Protein AF-A0A542YQC5-F1 (afdb_monomer)

Nearest PDB structures (foldseek):
  3a58-assembly3_E  TM=2.160E-01  e=6.850E-02  Saccharomyces cerevisiae
  3a58-assembly2_C  TM=2.228E-01  e=1.166E-01  Saccharomyces cerevisiae
  5m4y-assembly3_F  TM=2.214E-01  e=1.477E-01  Saccharomyces cerevisiae S288C
  5lg4-assembly1_C  TM=2.235E-01  e=3.585E-01  Saccharomyces cerevisiae S288C

Secondary structure (DSSP, 8-state):
--HHHHHHHHHHHHHHHHHHHHT-TTS--SPPPEEEEEETTEEEEEEE-SSHHHHHHTHHHHHHHS--SEEEEEEEEEEPPB---SSS--B--EEEEEEEEEETT--EEEEEEEEEE-TTSPEEE---EEE--S--HHHHHHHHHHHSPPPPGGG-B-TTT--SSS---BPPHHHHHHHHHHHHHHHHHHHHGGGT-EEEEE-SSHHHHHHHHHTT--GGGEEPPPP-

Sequence (228 aa):
MNVAQTLSLVVPAVQDFKRRSMTRSDGEQTLFPTLVALRDDRVLCVVTAPRPAITLSCAPTVAVGLAPQSLVFAAQVNLPAQEATEDHEGQQAGSGLAYTTMSRDRQAAMAVQRYAPGPDGELLFGRPAKAEPQDRSVMDALAGAMSHQPLDPATVVDKQASGAKGDKVYLPAERGRHVLDSSTATALLGKVKGVAGSVLFLAGSPAHATNLLGHGMPQELLLGHGAD

pLDDT: mean 88.19, std 11.2, range [29.77, 98.06]

Mean predicted aligned error: 6.33 Å

Structure (mmCIF, N/CA/C/O backbone):
data_AF-A0A542YQC5-F1
#
_entry.id   AF-A0A542YQC5-F1
#
loop_
_atom_site.group_PDB
_atom_site.id
_atom_site.type_symbol
_atom_site.label_atom_id
_atom_site.label_alt_id
_atom_site.label_comp_id
_atom_site.label_asym_id
_atom_site.label_entity_id
_atom_site.label_seq_id
_atom_site.pdbx_PDB_ins_code
_atom_site.Cartn_x
_atom_site.Cartn_y
_atom_site.Cartn_z
_atom_site.occupancy
_atom_site.B_iso_or_equiv
_atom_site.auth_seq_id
_atom_site.auth_comp_id
_atom_site.auth_asym_id
_atom_site.auth_atom_id
_atom_site.pdbx_PDB_model_num
ATOM 1 N N . MET A 1 1 ? 2.639 -15.986 0.575 1.00 76.88 1 MET A N 1
ATOM 2 C CA . MET A 1 1 ? 2.688 -15.294 1.882 1.00 76.88 1 MET A CA 1
ATOM 3 C C . MET A 1 1 ? 1.357 -15.470 2.598 1.00 76.88 1 MET A C 1
ATOM 5 O O . MET A 1 1 ? 0.323 -15.234 1.984 1.00 76.88 1 MET A O 1
ATOM 9 N N . ASN A 1 2 ? 1.364 -15.920 3.855 1.00 84.88 2 ASN A N 1
ATOM 10 C CA . ASN A 1 2 ? 0.131 -16.109 4.627 1.00 84.88 2 ASN A CA 1
ATOM 11 C C . ASN A 1 2 ? -0.319 -14.805 5.328 1.00 84.88 2 ASN A C 1
ATOM 13 O O . ASN A 1 2 ? 0.400 -13.802 5.354 1.00 84.88 2 ASN A O 1
ATOM 17 N N . VAL A 1 3 ? -1.526 -14.810 5.899 1.00 84.81 3 VAL A N 1
ATOM 18 C CA . VAL A 1 3 ? -2.122 -13.628 6.551 1.00 84.81 3 VAL A CA 1
ATOM 19 C C . VAL A 1 3 ? -1.321 -13.179 7.776 1.00 84.81 3 VAL A C 1
ATOM 21 O O . VAL A 1 3 ? -1.123 -11.984 7.964 1.00 84.81 3 VAL A O 1
ATOM 24 N N . ALA A 1 4 ? -0.820 -14.110 8.590 1.00 86.88 4 ALA A N 1
ATOM 25 C CA . ALA A 1 4 ? -0.052 -13.771 9.789 1.00 86.88 4 ALA A CA 1
ATOM 26 C C . ALA A 1 4 ? 1.266 -13.056 9.440 1.00 86.88 4 ALA A C 1
ATOM 28 O O . ALA A 1 4 ? 1.573 -12.026 10.032 1.00 86.88 4 ALA A O 1
ATOM 29 N N . GLN A 1 5 ? 1.984 -13.547 8.425 1.00 89.38 5 GLN A N 1
ATOM 30 C CA . GLN A 1 5 ? 3.192 -12.920 7.872 1.00 89.38 5 GLN A CA 1
ATOM 31 C C . GLN A 1 5 ? 2.892 -11.538 7.278 1.00 89.38 5 GLN A C 1
ATOM 33 O O . GLN A 1 5 ? 3.614 -10.572 7.507 1.00 89.38 5 GLN A O 1
ATOM 38 N N . THR A 1 6 ? 1.780 -11.428 6.546 1.00 91.62 6 THR A N 1
ATOM 39 C CA . THR A 1 6 ? 1.305 -10.154 5.990 1.00 91.62 6 THR A CA 1
ATOM 40 C C . THR A 1 6 ? 1.095 -9.123 7.103 1.00 91.62 6 THR A C 1
ATOM 42 O O . THR A 1 6 ? 1.583 -7.998 7.022 1.00 91.62 6 THR A O 1
ATOM 45 N N . LEU A 1 7 ? 0.392 -9.510 8.171 1.00 92.31 7 LEU A N 1
ATOM 46 C CA . LEU A 1 7 ? 0.106 -8.621 9.293 1.00 92.31 7 LEU A CA 1
ATOM 47 C C . LEU A 1 7 ? 1.363 -8.288 10.104 1.00 92.31 7 LEU A C 1
ATOM 49 O O . LEU A 1 7 ? 1.505 -7.137 10.507 1.00 92.31 7 LEU A O 1
ATOM 53 N N . SER A 1 8 ? 2.300 -9.222 10.299 1.00 93.25 8 SER A N 1
ATOM 54 C CA . SER A 1 8 ? 3.541 -8.933 11.035 1.00 93.25 8 SER A CA 1
ATOM 55 C C . SER A 1 8 ? 4.402 -7.866 10.358 1.00 93.25 8 SER A C 1
ATOM 57 O O . SER A 1 8 ? 5.074 -7.108 11.050 1.00 93.25 8 SER A O 1
ATOM 59 N N . LEU A 1 9 ? 4.356 -7.771 9.025 1.00 93.19 9 LEU A N 1
ATOM 60 C CA . LEU A 1 9 ? 5.065 -6.736 8.265 1.00 93.19 9 LEU A CA 1
ATOM 61 C C . LEU A 1 9 ? 4.359 -5.374 8.317 1.00 93.19 9 LEU A C 1
ATOM 63 O O . LEU A 1 9 ? 5.012 -4.334 8.318 1.00 93.19 9 LEU A O 1
ATOM 67 N N . VAL A 1 10 ? 3.023 -5.366 8.333 1.00 93.88 10 VAL A N 1
ATOM 68 C CA . VAL A 1 10 ? 2.229 -4.138 8.159 1.00 93.88 10 VAL A CA 1
ATOM 69 C C . VAL A 1 10 ? 1.861 -3.476 9.484 1.00 93.88 10 VAL A C 1
ATOM 71 O O . VAL A 1 10 ? 1.873 -2.248 9.579 1.00 93.88 10 VAL A O 1
ATOM 74 N N . VAL A 1 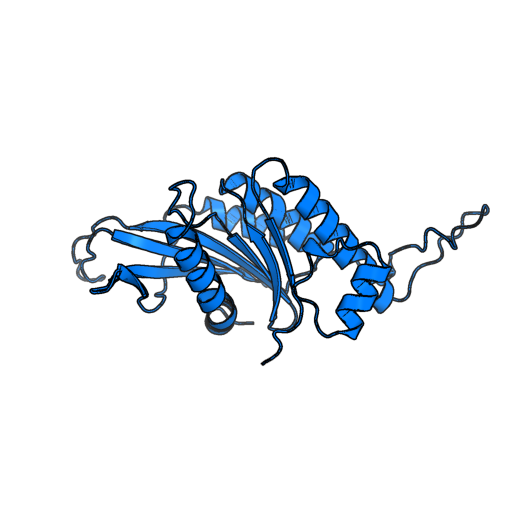11 ? 1.535 -4.261 10.513 1.00 94.19 11 VAL A N 1
ATOM 75 C CA . VAL A 1 11 ? 1.008 -3.747 11.787 1.00 94.19 11 VAL A CA 1
ATOM 76 C C . VAL A 1 11 ? 1.935 -2.706 12.429 1.00 94.19 11 VAL A C 1
ATOM 78 O O . VAL A 1 11 ? 1.423 -1.630 12.741 1.00 94.19 11 VAL A O 1
ATOM 81 N N . PRO A 1 12 ? 3.260 -2.926 12.569 1.00 91.94 12 PRO A N 1
ATOM 82 C CA . PRO A 1 12 ? 4.141 -1.936 13.195 1.00 91.94 12 PRO A CA 1
ATOM 83 C C . PRO A 1 12 ? 4.136 -0.577 12.479 1.00 91.94 12 PRO A C 1
ATOM 85 O O . PRO A 1 12 ? 4.030 0.464 13.123 1.00 91.94 12 PRO A O 1
ATOM 88 N N . ALA A 1 13 ? 4.170 -0.576 11.143 1.00 89.50 13 ALA A N 1
ATOM 89 C CA . ALA A 1 13 ? 4.157 0.656 10.354 1.00 89.50 13 ALA A CA 1
ATOM 90 C C . ALA A 1 13 ? 2.824 1.411 10.484 1.00 89.50 13 ALA A C 1
ATOM 92 O O . ALA A 1 13 ? 2.803 2.631 10.629 1.00 89.50 13 ALA A O 1
ATOM 93 N N . VAL A 1 14 ? 1.695 0.695 10.482 1.00 93.06 14 VAL A N 1
ATOM 94 C CA . VAL A 1 14 ? 0.372 1.318 10.647 1.00 93.06 14 VAL A CA 1
ATOM 95 C C . VAL A 1 14 ? 0.187 1.871 12.064 1.00 93.06 14 VAL A C 1
ATOM 97 O O . VAL A 1 14 ? -0.415 2.932 12.229 1.00 93.06 14 VAL A O 1
ATOM 100 N N . GLN A 1 15 ? 0.728 1.200 13.085 1.00 93.19 15 GLN A N 1
ATOM 101 C CA . GLN A 1 15 ? 0.755 1.728 14.451 1.00 93.19 15 GLN A CA 1
ATOM 102 C C . GLN A 1 15 ? 1.555 3.026 14.535 1.00 93.19 15 GLN A C 1
ATOM 104 O O . GLN A 1 15 ? 1.078 3.988 15.137 1.00 93.19 15 GLN A O 1
ATOM 109 N N . ASP A 1 16 ? 2.729 3.082 13.901 1.00 90.62 16 ASP A N 1
ATOM 110 C CA . ASP A 1 16 ? 3.534 4.303 13.836 1.00 90.62 16 ASP A CA 1
ATOM 111 C C . ASP A 1 16 ? 2.776 5.437 13.128 1.00 90.62 16 ASP A C 1
ATOM 113 O O . ASP A 1 16 ? 2.670 6.540 13.664 1.00 90.62 16 ASP A O 1
ATOM 117 N N . PHE A 1 17 ? 2.126 5.163 11.990 1.00 89.94 17 PHE A N 1
ATOM 118 C CA . PHE A 1 17 ? 1.272 6.158 11.330 1.00 89.94 17 PHE A CA 1
ATOM 119 C C . PHE A 1 17 ? 0.137 6.649 12.227 1.00 89.94 17 PHE A C 1
ATOM 121 O O . PHE A 1 17 ? -0.144 7.849 12.255 1.00 89.94 17 PHE A O 1
ATOM 128 N N . LYS A 1 18 ? -0.495 5.753 12.992 1.00 92.81 18 LYS A N 1
ATOM 129 C CA . LYS A 1 18 ? -1.550 6.134 13.932 1.00 92.81 18 LYS A CA 1
ATOM 130 C C . LYS A 1 18 ? -1.002 6.960 15.098 1.00 92.81 18 LYS A C 1
ATOM 132 O O . LYS A 1 18 ? -1.661 7.898 15.527 1.00 92.81 18 LYS A O 1
ATOM 137 N N . ARG A 1 19 ? 0.195 6.663 15.610 1.00 90.94 19 ARG A N 1
ATOM 138 C CA . ARG A 1 19 ? 0.843 7.492 16.641 1.00 90.94 19 ARG A CA 1
ATOM 139 C C . ARG A 1 19 ? 1.151 8.888 16.107 1.00 90.94 19 ARG A C 1
ATOM 141 O O . ARG A 1 19 ? 0.780 9.870 16.738 1.00 90.94 19 ARG A O 1
ATOM 148 N N . ARG A 1 20 ? 1.733 8.983 14.910 1.00 87.38 20 ARG A N 1
ATOM 149 C C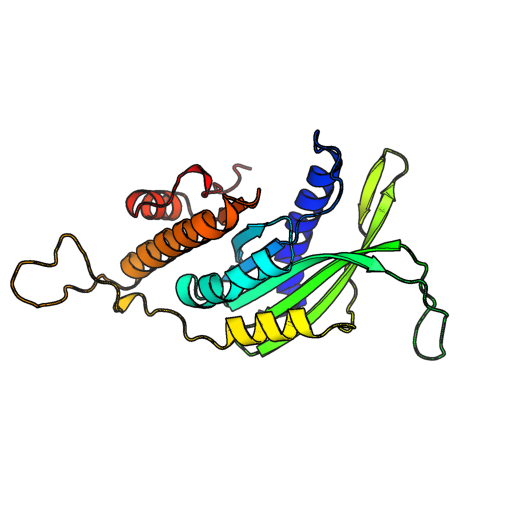A . ARG A 1 20 ? 2.027 10.268 14.254 1.00 87.38 20 ARG A CA 1
ATOM 150 C C . ARG A 1 20 ? 0.772 11.073 13.940 1.00 87.38 20 ARG A C 1
ATOM 152 O O . ARG A 1 20 ? 0.825 12.298 13.972 1.00 87.38 20 ARG A O 1
ATOM 159 N N . SER A 1 21 ? -0.359 10.420 13.657 1.00 86.44 21 SER A N 1
ATOM 160 C CA . SER A 1 21 ? -1.619 11.143 13.458 1.00 86.44 21 SER A CA 1
ATOM 161 C C . SER A 1 21 ? -2.076 11.853 14.735 1.00 86.44 21 SER A C 1
ATOM 163 O O . SER A 1 21 ? -2.652 12.928 14.646 1.00 86.44 21 SER A O 1
ATOM 165 N N . MET A 1 22 ? -1.763 11.322 15.923 1.00 85.19 22 MET A N 1
ATOM 166 C CA . MET A 1 22 ? -2.104 11.972 17.198 1.00 85.19 22 MET A CA 1
ATOM 167 C C . MET A 1 22 ? -1.329 13.270 17.442 1.00 85.19 22 MET A C 1
ATOM 169 O O . MET A 1 22 ? -1.794 14.122 18.191 1.00 85.19 22 MET A O 1
ATOM 173 N N . THR A 1 23 ? -0.159 13.428 16.820 1.00 83.31 23 THR A N 1
ATOM 174 C CA . THR A 1 23 ? 0.722 14.590 17.002 1.00 83.31 23 THR A CA 1
ATOM 175 C C . THR A 1 23 ? 0.581 15.627 15.887 1.00 83.31 23 THR A C 1
ATOM 177 O O . THR A 1 23 ? 1.399 16.543 15.797 1.00 83.31 23 THR A O 1
ATOM 180 N N . ARG A 1 24 ? -0.404 15.483 14.990 1.00 78.44 24 ARG A N 1
ATOM 181 C CA . ARG A 1 24 ? -0.598 16.435 13.891 1.00 78.44 24 ARG A CA 1
ATOM 182 C C . ARG A 1 24 ? -1.099 17.777 14.419 1.00 78.44 24 ARG A C 1
ATOM 184 O O . ARG A 1 24 ? -2.030 17.849 15.216 1.00 78.44 24 ARG A O 1
ATOM 191 N N . SER A 1 25 ? -0.486 18.851 13.929 1.00 71.75 25 SER A N 1
ATOM 192 C CA . SER A 1 25 ? -0.806 20.231 14.310 1.00 71.75 25 SER A CA 1
ATOM 193 C C . SER A 1 25 ? -2.118 20.749 13.717 1.00 71.75 25 SER A C 1
ATOM 195 O O . SER A 1 25 ? -2.630 21.764 14.178 1.00 71.75 25 SER A O 1
ATOM 197 N N . ASP A 1 26 ? -2.674 20.058 12.720 1.00 71.31 26 ASP A N 1
ATOM 198 C CA . ASP A 1 26 ? -3.979 20.363 12.121 1.00 71.31 26 ASP A CA 1
ATOM 199 C C . ASP A 1 26 ? -5.168 19.871 12.968 1.00 71.31 26 ASP A C 1
ATOM 201 O O . ASP A 1 26 ? -6.319 20.132 12.621 1.00 71.31 26 ASP A O 1
ATOM 205 N N . GLY A 1 27 ? -4.901 19.179 14.082 1.00 65.25 27 GLY A N 1
ATOM 206 C CA . GLY A 1 27 ? -5.915 18.623 14.976 1.00 65.25 27 GLY A CA 1
ATOM 207 C C . GLY A 1 27 ? -6.570 17.336 14.465 1.00 65.25 27 GLY A C 1
ATOM 208 O O . GLY A 1 27 ? -7.393 16.758 15.178 1.00 65.25 27 GLY A O 1
ATOM 209 N N . GLU A 1 28 ? -6.214 16.844 13.272 1.00 64.75 28 GLU A N 1
ATOM 210 C CA . GLU A 1 28 ? -6.775 15.612 12.725 1.00 64.75 28 GLU A CA 1
ATOM 211 C C . GLU A 1 28 ? -6.057 14.385 13.294 1.00 64.75 28 GLU A C 1
ATOM 213 O O . GLU A 1 28 ? -4.984 13.981 12.853 1.00 64.75 28 GLU A O 1
ATOM 218 N N . GLN A 1 29 ? -6.692 13.747 14.274 1.00 80.62 29 GLN A N 1
ATOM 219 C CA . GLN A 1 29 ? -6.131 12.582 14.966 1.00 80.62 29 GLN A CA 1
ATOM 220 C C . GLN A 1 29 ? -6.437 11.250 14.272 1.00 80.62 29 GLN A C 1
ATOM 222 O O . GLN A 1 29 ? -6.005 10.187 14.734 1.00 80.62 29 GLN A O 1
ATOM 227 N N . THR A 1 30 ? -7.186 11.276 13.171 1.00 85.50 30 THR A N 1
ATOM 228 C CA . THR A 1 30 ? -7.610 10.078 12.445 1.00 85.50 30 THR A CA 1
ATOM 229 C C . THR A 1 30 ? -6.471 9.532 11.593 1.00 85.50 30 THR A C 1
ATOM 231 O O . THR A 1 30 ? -5.788 10.273 10.886 1.00 85.50 30 THR A O 1
ATOM 234 N N . LEU A 1 31 ? -6.275 8.213 11.625 1.00 90.19 31 LEU A N 1
ATOM 235 C CA . LEU A 1 31 ? -5.373 7.572 10.674 1.00 90.19 31 LEU A CA 1
ATOM 236 C C . LEU A 1 31 ? -5.956 7.710 9.262 1.00 90.19 31 LEU A C 1
ATOM 238 O O . LEU A 1 31 ? -7.048 7.208 8.988 1.00 90.19 31 LEU A O 1
ATOM 242 N N . PHE A 1 32 ? -5.193 8.311 8.352 1.00 93.12 32 PHE A N 1
ATOM 243 C CA . PHE A 1 32 ? -5.532 8.289 6.934 1.00 93.12 32 PHE A CA 1
ATOM 244 C C . PHE A 1 32 ? -5.543 6.849 6.402 1.00 93.12 32 PHE A C 1
ATOM 246 O O . PHE A 1 32 ? -4.575 6.111 6.614 1.00 93.12 32 PHE A O 1
ATOM 253 N N . PRO A 1 33 ? -6.606 6.438 5.686 1.00 95.62 33 PRO A N 1
ATOM 254 C CA . PRO A 1 33 ? -6.648 5.159 4.998 1.00 95.62 33 PRO A CA 1
ATOM 255 C C . PRO A 1 33 ? -5.377 4.898 4.194 1.00 95.62 33 PRO A C 1
ATOM 257 O O . PRO A 1 33 ? -4.958 5.715 3.369 1.00 95.62 33 PRO A O 1
ATOM 260 N N . THR A 1 34 ? -4.781 3.741 4.445 1.00 97.00 34 THR A N 1
ATOM 261 C CA . THR A 1 34 ? -3.444 3.374 3.996 1.00 97.00 34 THR A CA 1
ATOM 262 C C . THR A 1 34 ? -3.511 2.087 3.184 1.00 97.00 34 THR A C 1
ATOM 264 O O . THR A 1 34 ? -3.954 1.058 3.681 1.00 97.00 34 THR A O 1
ATOM 267 N N . LEU A 1 35 ? -3.056 2.123 1.936 1.00 98.06 35 LEU A N 1
ATOM 268 C CA . LEU A 1 35 ? -2.841 0.948 1.102 1.00 98.06 35 LEU A CA 1
ATOM 269 C C . LEU A 1 35 ? -1.360 0.570 1.154 1.00 98.06 35 LEU A C 1
ATOM 271 O O . LEU A 1 35 ? -0.501 1.399 0.872 1.00 98.06 35 LEU A O 1
ATOM 275 N N . VAL A 1 36 ? -1.064 -0.683 1.468 1.00 97.81 36 VAL A N 1
ATOM 276 C CA . VAL A 1 36 ? 0.291 -1.230 1.530 1.00 97.81 36 VAL A CA 1
ATOM 277 C C . VAL A 1 36 ? 0.433 -2.332 0.492 1.00 97.81 36 VAL A C 1
ATOM 279 O O . VAL A 1 36 ? -0.370 -3.262 0.440 1.00 97.81 36 VAL A O 1
ATOM 282 N N . ALA A 1 37 ? 1.468 -2.223 -0.330 1.00 97.31 37 ALA A N 1
ATOM 283 C CA . ALA A 1 37 ? 1.850 -3.212 -1.320 1.00 97.31 37 ALA A CA 1
ATOM 284 C C . ALA A 1 37 ? 3.018 -4.043 -0.796 1.00 97.31 37 ALA A C 1
ATOM 286 O O . ALA A 1 37 ? 4.043 -3.491 -0.385 1.00 97.31 37 ALA A O 1
ATOM 287 N N . LEU A 1 38 ? 2.870 -5.364 -0.855 1.00 96.12 38 LEU A N 1
ATOM 288 C CA . LEU A 1 38 ? 3.887 -6.316 -0.431 1.00 96.12 38 LEU A CA 1
ATOM 289 C C . LEU A 1 38 ? 4.358 -7.147 -1.624 1.00 96.12 38 LEU A C 1
ATOM 291 O O . LEU A 1 38 ? 3.540 -7.642 -2.403 1.00 96.12 38 LEU A O 1
ATOM 295 N N . ARG A 1 39 ? 5.669 -7.320 -1.762 1.00 94.12 39 ARG A N 1
ATOM 296 C CA . ARG A 1 39 ? 6.318 -8.163 -2.779 1.00 94.12 39 ARG A CA 1
ATOM 297 C C . ARG A 1 39 ? 7.589 -8.717 -2.153 1.00 94.12 39 ARG A C 1
ATOM 299 O O . ARG A 1 39 ? 8.235 -7.963 -1.447 1.00 94.12 39 ARG A O 1
ATOM 306 N N . ASP A 1 40 ? 7.925 -9.982 -2.380 1.00 90.88 40 ASP A N 1
ATOM 307 C CA . ASP A 1 40 ? 9.141 -10.617 -1.841 1.00 90.88 40 ASP A CA 1
ATOM 308 C C . ASP A 1 40 ? 9.251 -10.524 -0.304 1.00 90.88 40 ASP A C 1
ATOM 310 O O . ASP A 1 40 ? 10.295 -10.167 0.236 1.00 90.88 40 ASP A O 1
ATOM 314 N N . ASP A 1 41 ? 8.136 -10.779 0.394 1.00 89.56 41 ASP A N 1
ATOM 315 C CA . ASP A 1 41 ? 8.030 -10.755 1.866 1.00 89.56 41 ASP A CA 1
ATOM 316 C C . ASP A 1 41 ? 8.454 -9.426 2.530 1.00 89.56 41 ASP A C 1
ATOM 318 O O . ASP A 1 41 ? 8.857 -9.379 3.692 1.00 89.56 41 ASP A O 1
ATOM 322 N N . ARG A 1 42 ? 8.325 -8.310 1.805 1.00 91.44 42 ARG A N 1
ATOM 323 C CA . ARG A 1 42 ? 8.646 -6.958 2.289 1.00 91.44 42 ARG A CA 1
ATOM 324 C C . ARG A 1 42 ? 7.592 -5.938 1.885 1.00 91.44 42 ARG A C 1
ATOM 326 O O . ARG A 1 42 ? 6.881 -6.099 0.890 1.00 91.44 42 ARG A O 1
ATOM 333 N N . VAL A 1 43 ? 7.555 -4.835 2.629 1.00 93.44 43 VAL A N 1
ATOM 334 C CA . VAL A 1 43 ? 6.845 -3.622 2.215 1.00 93.44 43 VAL A CA 1
ATOM 335 C C . VAL A 1 43 ? 7.570 -2.999 1.027 1.00 93.44 43 VAL A C 1
ATOM 337 O O . VAL A 1 43 ? 8.769 -2.727 1.082 1.00 93.44 43 VAL A O 1
ATOM 340 N N . LEU A 1 44 ? 6.831 -2.802 -0.062 1.00 94.06 44 LEU A N 1
ATOM 341 C CA . LEU A 1 44 ? 7.326 -2.188 -1.289 1.00 94.06 44 LEU A CA 1
ATOM 342 C C . LEU A 1 44 ? 6.858 -0.739 -1.404 1.00 94.06 44 LEU A C 1
ATOM 344 O O . LEU A 1 44 ? 7.656 0.156 -1.661 1.00 94.06 44 LEU A O 1
ATOM 348 N N . CYS A 1 45 ? 5.561 -0.510 -1.219 1.00 95.69 45 CYS A N 1
ATOM 349 C CA . CYS A 1 45 ? 4.954 0.801 -1.392 1.00 95.69 45 CYS A CA 1
ATOM 350 C C . CYS A 1 45 ? 3.818 1.002 -0.393 1.00 95.69 45 CYS A C 1
ATOM 352 O O . CYS A 1 45 ? 3.074 0.070 -0.089 1.00 95.69 45 CYS A O 1
ATOM 354 N N . VAL A 1 46 ? 3.688 2.228 0.098 1.00 96.81 46 VAL A N 1
ATOM 355 C CA . VAL A 1 46 ? 2.611 2.678 0.971 1.00 96.81 46 VAL A CA 1
ATOM 356 C C . VAL A 1 46 ? 1.959 3.891 0.321 1.00 96.81 46 VAL A C 1
ATOM 358 O O . VAL A 1 46 ? 2.646 4.837 -0.055 1.00 96.81 46 VAL A O 1
ATOM 361 N N . VAL A 1 47 ? 0.637 3.875 0.199 1.00 96.81 47 VAL A N 1
ATOM 362 C CA . VAL A 1 47 ? -0.163 4.997 -0.297 1.00 96.81 47 VAL A CA 1
ATOM 363 C C . VAL A 1 47 ? -1.148 5.393 0.790 1.00 96.81 47 VAL A C 1
ATOM 365 O O . VAL A 1 47 ? -1.960 4.572 1.209 1.00 96.81 47 VAL A O 1
ATOM 368 N N . THR A 1 48 ? -1.103 6.642 1.237 1.00 95.06 48 THR A N 1
ATOM 369 C CA . THR A 1 48 ? -2.043 7.189 2.221 1.00 95.06 48 THR A CA 1
ATOM 370 C C . THR A 1 48 ? -2.834 8.329 1.597 1.00 95.06 48 THR A C 1
ATOM 372 O O . THR A 1 48 ? -2.300 9.117 0.818 1.00 95.06 48 THR A O 1
ATOM 375 N N . ALA A 1 49 ? -4.121 8.430 1.914 1.00 94.12 49 ALA A N 1
ATOM 376 C CA . ALA A 1 49 ? -4.938 9.579 1.531 1.00 94.12 49 ALA A CA 1
ATOM 377 C C . ALA A 1 49 ? -6.078 9.782 2.541 1.00 94.12 49 ALA A C 1
ATOM 379 O O . ALA A 1 49 ? -6.497 8.809 3.166 1.00 94.12 49 ALA A O 1
ATOM 380 N N . PRO A 1 50 ? -6.637 11.000 2.678 1.00 90.81 50 PRO A N 1
ATOM 381 C CA . PRO A 1 50 ? -7.666 11.283 3.685 1.00 90.81 50 PRO A CA 1
ATOM 382 C C . PRO A 1 50 ? -8.979 10.514 3.494 1.00 90.81 50 PRO A C 1
ATOM 384 O O . PRO A 1 50 ? -9.778 10.405 4.419 1.00 90.81 50 PRO A O 1
ATOM 387 N N . ARG A 1 51 ? -9.245 9.997 2.286 1.00 92.00 51 ARG A N 1
ATOM 388 C CA . ARG A 1 51 ? -10.513 9.335 1.944 1.00 92.00 51 ARG A CA 1
ATOM 389 C C . ARG A 1 51 ? -10.283 7.893 1.482 1.00 92.00 51 ARG A C 1
ATOM 391 O O . ARG A 1 51 ? -9.515 7.703 0.536 1.00 92.00 51 ARG A O 1
ATOM 398 N N . PRO A 1 52 ? -11.026 6.901 2.022 1.00 93.62 52 PRO A N 1
ATOM 399 C CA . PRO A 1 52 ? -10.910 5.496 1.622 1.00 93.62 52 PRO A CA 1
ATOM 400 C C . PRO A 1 52 ? -11.020 5.279 0.112 1.00 93.62 52 PRO A C 1
ATOM 402 O O . PRO A 1 52 ? -10.211 4.562 -0.466 1.00 93.62 52 PRO A O 1
ATOM 405 N N . ALA A 1 53 ? -11.972 5.954 -0.539 1.00 94.62 53 ALA A N 1
ATOM 406 C CA . ALA A 1 53 ? -12.204 5.832 -1.977 1.00 94.62 53 ALA A CA 1
ATOM 407 C C . ALA A 1 53 ? -10.985 6.251 -2.818 1.00 94.62 53 ALA A C 1
ATOM 409 O O . ALA A 1 53 ? -10.678 5.613 -3.822 1.00 94.62 53 ALA A O 1
ATOM 410 N N . ILE A 1 54 ? -10.255 7.288 -2.393 1.00 95.19 54 ILE A N 1
ATOM 411 C CA . ILE A 1 54 ? -9.052 7.753 -3.093 1.00 95.19 54 ILE A CA 1
ATOM 412 C C . ILE A 1 54 ? -7.935 6.723 -2.926 1.00 95.19 54 ILE A C 1
ATOM 414 O O . ILE A 1 54 ? -7.339 6.298 -3.918 1.00 95.19 54 ILE A O 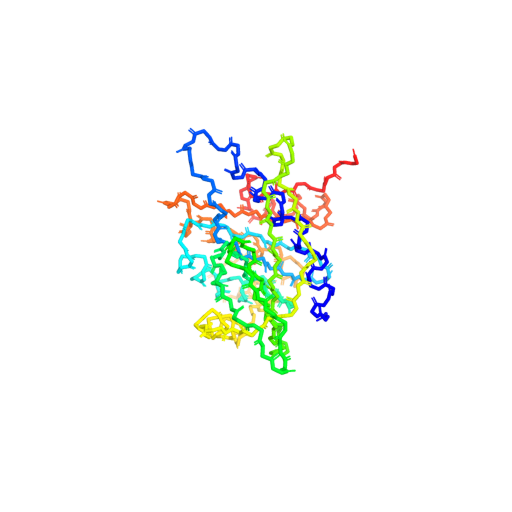1
ATOM 418 N N . THR A 1 55 ? -7.701 6.263 -1.696 1.00 96.50 55 THR A N 1
ATOM 419 C CA . THR A 1 55 ? -6.706 5.224 -1.403 1.00 96.50 55 THR A CA 1
ATOM 420 C C . THR A 1 55 ? -7.000 3.931 -2.176 1.00 96.50 55 THR A C 1
ATOM 422 O O . THR A 1 55 ? -6.110 3.375 -2.815 1.00 96.50 55 THR A O 1
ATOM 425 N N . LEU A 1 56 ? -8.258 3.481 -2.214 1.00 96.81 56 LEU A N 1
ATOM 426 C CA . LEU A 1 56 ? -8.677 2.296 -2.971 1.00 96.81 56 LEU A CA 1
ATOM 427 C C . LEU A 1 56 ? -8.553 2.478 -4.489 1.00 96.81 56 LEU A C 1
ATOM 429 O O . LEU A 1 56 ? -8.158 1.542 -5.180 1.00 96.81 56 LEU A O 1
ATOM 433 N N . SER A 1 57 ? -8.784 3.683 -5.023 1.00 96.62 57 SER A N 1
ATOM 434 C CA . SER A 1 57 ? -8.582 3.976 -6.455 1.00 96.62 57 SER A CA 1
ATOM 435 C C . SER A 1 57 ? -7.119 3.845 -6.917 1.00 96.62 57 SER A C 1
ATOM 437 O O . SER A 1 57 ? -6.826 3.791 -8.119 1.00 96.62 57 SER A O 1
ATOM 439 N N . CYS A 1 58 ? -6.177 3.787 -5.970 1.00 97.56 58 CYS A N 1
ATOM 440 C CA . CYS A 1 58 ? -4.768 3.527 -6.237 1.00 97.56 58 CYS A CA 1
ATOM 441 C C . CYS A 1 58 ? -4.462 2.028 -6.380 1.00 97.56 58 CYS A C 1
ATOM 443 O O . CYS A 1 58 ? -3.485 1.680 -7.042 1.00 97.56 58 CYS A O 1
ATOM 445 N N . ALA A 1 59 ? -5.300 1.140 -5.832 1.00 97.56 59 ALA A N 1
ATOM 446 C CA . ALA A 1 59 ? -5.047 -0.300 -5.800 1.00 97.56 59 ALA A CA 1
ATOM 447 C C . ALA A 1 59 ? -4.845 -0.932 -7.189 1.00 97.56 59 ALA A C 1
ATOM 449 O O . ALA A 1 59 ? -3.873 -1.672 -7.338 1.00 97.56 59 ALA A O 1
ATOM 450 N N . PRO A 1 60 ? -5.634 -0.612 -8.237 1.00 97.50 60 PRO A N 1
ATOM 451 C CA . PRO A 1 60 ? -5.382 -1.153 -9.575 1.00 97.50 60 PRO A CA 1
ATOM 452 C C . PRO A 1 60 ? -4.029 -0.712 -10.150 1.00 97.50 60 PRO A C 1
ATOM 454 O O . PRO A 1 60 ? -3.303 -1.517 -10.726 1.00 97.50 60 PRO A O 1
ATOM 457 N N . THR A 1 61 ? -3.647 0.555 -9.947 1.00 97.62 61 THR A N 1
ATOM 458 C CA . THR A 1 61 ? -2.348 1.084 -10.400 1.00 97.62 61 THR A CA 1
ATOM 459 C C . THR A 1 61 ? -1.192 0.372 -9.704 1.00 97.62 61 THR A C 1
ATOM 461 O O . THR A 1 61 ? -0.234 -0.024 -10.364 1.00 97.62 61 THR A O 1
ATOM 464 N N . VAL A 1 62 ? -1.312 0.145 -8.394 1.00 97.31 62 VAL A N 1
ATOM 465 C CA . VAL A 1 62 ? -0.346 -0.645 -7.624 1.00 97.31 62 VAL A CA 1
ATOM 466 C C . VAL A 1 62 ? -0.285 -2.087 -8.140 1.00 97.31 62 VAL A C 1
ATOM 468 O O . VAL A 1 62 ? 0.801 -2.594 -8.405 1.00 97.31 62 VAL A O 1
ATOM 471 N N . ALA A 1 63 ? -1.432 -2.748 -8.311 1.00 97.25 63 ALA A N 1
ATOM 472 C CA . ALA A 1 63 ? -1.508 -4.155 -8.698 1.00 97.25 63 ALA A CA 1
ATOM 473 C C . ALA A 1 63 ? -0.894 -4.434 -10.081 1.00 97.25 63 ALA A C 1
ATOM 475 O O . ALA A 1 63 ? -0.199 -5.440 -10.259 1.00 97.25 63 ALA A O 1
ATOM 476 N N . VAL A 1 64 ? -1.135 -3.528 -11.032 1.00 96.88 64 VAL A N 1
ATOM 477 C CA . VAL A 1 64 ? -0.645 -3.606 -12.414 1.00 96.88 64 VAL A CA 1
ATOM 478 C C . VAL A 1 64 ? 0.836 -3.240 -12.504 1.00 96.88 64 VAL A C 1
ATOM 480 O O . VAL A 1 64 ? 1.613 -3.964 -13.124 1.00 96.88 64 VAL A O 1
ATOM 483 N N . GLY A 1 65 ? 1.237 -2.125 -11.892 1.00 95.94 65 GLY A N 1
ATOM 484 C CA . GLY A 1 65 ? 2.583 -1.579 -12.051 1.00 95.94 65 GLY A CA 1
ATOM 485 C C . GLY A 1 65 ? 3.626 -2.239 -11.153 1.00 95.94 65 GLY A C 1
ATOM 486 O O . GLY A 1 65 ? 4.695 -2.629 -11.619 1.00 95.94 65 GLY A O 1
ATOM 487 N N . LEU A 1 66 ? 3.293 -2.431 -9.873 1.00 96.12 66 LEU A N 1
ATOM 488 C CA . LEU A 1 66 ? 4.228 -2.952 -8.872 1.00 96.12 66 LEU A CA 1
ATOM 489 C C . LEU A 1 66 ? 4.173 -4.472 -8.719 1.00 96.12 66 LEU A C 1
ATOM 491 O O . LEU A 1 66 ? 4.986 -5.030 -7.989 1.00 96.12 66 LEU A O 1
ATOM 495 N N . ALA A 1 67 ? 3.239 -5.162 -9.378 1.00 96.19 67 ALA A N 1
ATOM 496 C CA . ALA A 1 67 ? 3.108 -6.619 -9.306 1.00 96.19 67 ALA A CA 1
ATOM 497 C C . ALA A 1 67 ? 3.200 -7.192 -7.864 1.00 96.19 67 ALA A C 1
ATOM 499 O O . ALA A 1 67 ? 3.988 -8.109 -7.621 1.00 96.19 67 ALA A O 1
ATOM 500 N N . PRO A 1 68 ? 2.447 -6.659 -6.881 1.00 96.44 68 PRO A N 1
ATOM 501 C CA . PRO A 1 68 ? 2.537 -7.126 -5.504 1.00 96.44 68 PRO A CA 1
ATOM 502 C C . PRO A 1 68 ? 2.041 -8.571 -5.379 1.00 96.44 68 PRO A C 1
ATOM 504 O O . PRO A 1 68 ? 1.157 -9.007 -6.122 1.00 96.44 68 PRO A O 1
ATOM 507 N N . GLN A 1 69 ? 2.579 -9.290 -4.398 1.00 95.75 69 GLN A N 1
ATOM 508 C CA . GLN A 1 69 ? 2.075 -10.586 -3.939 1.00 95.75 69 GLN A CA 1
ATOM 509 C C . GLN A 1 69 ? 0.840 -10.422 -3.041 1.00 95.75 69 GLN A C 1
ATOM 511 O O . GLN A 1 69 ? -0.008 -11.312 -2.990 1.00 95.75 69 GLN A O 1
ATOM 516 N N . SER A 1 70 ? 0.726 -9.291 -2.340 1.00 96.44 70 SER A N 1
ATOM 517 C CA . SER A 1 70 ? -0.412 -8.978 -1.475 1.00 96.44 70 SER A CA 1
ATOM 518 C C . SER A 1 70 ? -0.644 -7.473 -1.380 1.00 96.44 70 SER A C 1
ATOM 520 O O . SER A 1 70 ? 0.307 -6.684 -1.390 1.00 96.44 70 SER A O 1
ATOM 522 N N . LEU A 1 71 ? -1.912 -7.089 -1.273 1.00 97.44 71 LEU A N 1
ATOM 523 C CA . LEU A 1 71 ? -2.340 -5.748 -0.899 1.00 97.44 71 LEU A CA 1
ATOM 524 C C . LEU A 1 71 ? -2.964 -5.776 0.490 1.00 97.44 71 LEU A C 1
ATOM 526 O O . LEU A 1 71 ? -3.732 -6.680 0.818 1.00 97.44 71 LEU A O 1
ATOM 530 N N . VAL A 1 72 ? -2.672 -4.748 1.281 1.00 97.44 72 VAL A N 1
ATOM 531 C CA . VAL A 1 72 ? -3.303 -4.521 2.580 1.00 97.44 72 VAL A CA 1
ATOM 532 C C . VAL A 1 72 ? -3.902 -3.130 2.608 1.00 97.44 72 VAL A C 1
ATOM 534 O O . VAL A 1 72 ? -3.203 -2.150 2.386 1.00 97.44 72 VAL A O 1
ATOM 537 N N . PHE A 1 73 ? -5.189 -3.035 2.903 1.00 97.56 73 PHE A N 1
ATOM 538 C CA . PHE A 1 73 ? -5.858 -1.780 3.196 1.00 97.56 73 PHE A CA 1
ATOM 539 C C . PHE A 1 73 ? -6.047 -1.655 4.706 1.00 97.56 73 PHE A C 1
ATOM 541 O O . PHE A 1 73 ? -6.737 -2.472 5.318 1.00 97.56 73 PHE A O 1
ATOM 548 N N . ALA A 1 74 ? -5.422 -0.645 5.301 1.00 96.75 74 ALA A N 1
ATOM 549 C CA . ALA A 1 74 ? -5.521 -0.324 6.711 1.00 96.75 74 ALA A CA 1
ATOM 550 C C . ALA A 1 74 ? -6.295 0.981 6.916 1.00 96.75 74 ALA A C 1
ATOM 552 O O . ALA A 1 74 ? -5.992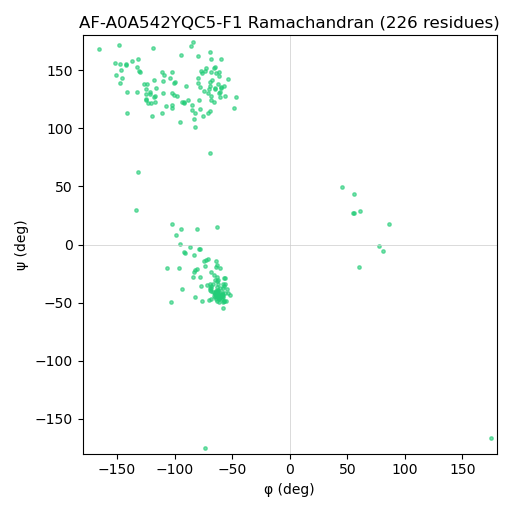 1.994 6.284 1.00 96.75 74 ALA A O 1
ATOM 553 N N . ALA A 1 75 ? -7.278 0.979 7.810 1.00 95.19 75 ALA A N 1
ATOM 554 C CA . ALA A 1 75 ? -8.051 2.172 8.139 1.00 95.19 75 ALA A CA 1
ATOM 555 C C . ALA A 1 75 ? -8.468 2.174 9.609 1.00 95.19 75 ALA A C 1
ATOM 557 O O . ALA A 1 75 ? -8.683 1.119 10.209 1.00 95.19 75 ALA A O 1
ATOM 558 N N . GLN A 1 76 ? -8.610 3.369 10.182 1.00 94.12 76 GLN A N 1
ATOM 559 C CA . GLN A 1 76 ? -9.260 3.514 11.477 1.00 94.12 76 GLN A CA 1
ATOM 560 C C . GLN A 1 76 ? -10.753 3.206 11.338 1.00 94.12 76 GLN A C 1
ATOM 562 O O . GLN A 1 76 ? -11.408 3.661 10.401 1.00 94.12 76 GLN A O 1
ATOM 567 N N . VAL A 1 77 ? -11.281 2.444 12.289 1.00 91.69 77 VAL A N 1
ATOM 568 C CA . VAL A 1 77 ? -12.687 2.054 12.363 1.00 91.69 77 VAL A CA 1
ATOM 569 C C . VAL A 1 77 ? -13.236 2.317 13.757 1.00 91.69 77 VAL A C 1
ATOM 571 O O . VAL A 1 77 ? -12.520 2.211 14.756 1.00 91.69 77 VAL A O 1
ATOM 574 N N . ASN A 1 78 ? -14.528 2.625 13.815 1.00 90.12 78 ASN A N 1
ATOM 575 C CA . ASN A 1 78 ? -15.283 2.628 15.059 1.00 90.12 78 ASN A CA 1
ATOM 576 C C . ASN A 1 78 ? -15.905 1.247 15.228 1.00 90.12 78 ASN A C 1
ATOM 578 O O . ASN A 1 78 ? -16.624 0.766 14.355 1.00 90.12 78 ASN A O 1
ATOM 582 N N . LEU A 1 79 ? -15.595 0.603 16.342 1.00 87.56 79 LEU A N 1
ATOM 583 C CA . LEU A 1 79 ? -16.110 -0.706 16.689 1.00 87.56 79 LEU A CA 1
ATOM 584 C C . LEU A 1 79 ? -17.374 -0.505 17.523 1.00 87.56 79 LEU A C 1
ATOM 586 O O . LEU A 1 79 ? -17.291 0.153 18.565 1.00 87.56 79 LEU A O 1
ATOM 590 N N . PRO A 1 80 ? -18.532 -1.033 17.095 1.00 85.62 80 PRO A N 1
ATOM 591 C CA . PRO A 1 80 ? -19.739 -0.967 17.900 1.00 85.62 80 PRO A CA 1
ATOM 592 C C . PRO A 1 80 ? -19.601 -1.848 19.146 1.00 85.62 80 PRO A C 1
ATOM 594 O O . PRO A 1 80 ? -18.771 -2.767 19.202 1.00 85.62 80 PRO A O 1
ATOM 597 N N . ALA A 1 81 ? -20.431 -1.554 20.146 1.00 84.94 81 ALA A N 1
ATOM 598 C CA . ALA A 1 81 ? -20.663 -2.499 21.224 1.00 84.94 81 ALA A CA 1
ATOM 599 C C . ALA A 1 81 ? -21.417 -3.709 20.659 1.00 84.94 81 ALA A C 1
ATOM 601 O O . ALA A 1 81 ? -22.290 -3.559 19.805 1.00 84.94 81 ALA A O 1
ATOM 602 N N . GLN A 1 82 ? -21.064 -4.895 21.126 1.00 80.81 82 GLN A N 1
ATOM 603 C CA . GLN A 1 82 ? -21.685 -6.152 20.750 1.00 80.81 82 GLN A CA 1
ATOM 604 C C . GLN A 1 82 ? -21.958 -6.923 22.037 1.00 80.81 82 GLN A C 1
ATOM 606 O O . GLN A 1 82 ? -21.091 -7.013 22.904 1.00 80.81 82 GLN A O 1
ATOM 611 N N . GLU A 1 83 ? -23.171 -7.429 22.201 1.00 81.00 83 GLU A N 1
ATOM 612 C CA . GLU A 1 83 ? -23.496 -8.248 23.364 1.00 81.00 83 GLU A CA 1
ATOM 613 C C . GLU A 1 83 ? -22.841 -9.623 23.239 1.00 81.00 83 GLU A C 1
ATOM 615 O O . GLU A 1 83 ? -22.580 -10.106 22.134 1.00 81.00 83 GLU A O 1
ATOM 620 N N . ALA A 1 84 ? -22.546 -10.237 24.384 1.00 79.38 84 ALA A N 1
ATOM 621 C CA . ALA A 1 84 ? -22.063 -11.607 24.398 1.00 79.38 84 ALA A CA 1
ATOM 622 C C . ALA A 1 84 ? -23.165 -12.532 23.868 1.00 79.38 84 ALA A C 1
ATOM 624 O O . ALA A 1 84 ? -24.320 -12.434 24.276 1.00 79.38 84 ALA A O 1
ATOM 625 N N . THR A 1 85 ? -22.792 -13.435 22.973 1.00 79.12 85 THR A N 1
ATOM 626 C CA . THR A 1 85 ? -23.644 -14.520 22.473 1.00 79.12 85 THR A CA 1
ATOM 627 C C . THR A 1 85 ? -23.000 -15.855 22.838 1.00 79.12 85 THR A C 1
ATOM 629 O O . THR A 1 85 ? -21.847 -15.883 23.264 1.00 79.12 85 THR A O 1
ATOM 632 N N . GLU A 1 86 ? -23.717 -16.970 22.673 1.00 74.69 86 GLU A N 1
ATOM 633 C CA . GLU A 1 86 ? -23.152 -18.309 22.924 1.00 74.69 86 GLU A CA 1
ATOM 634 C C . GLU A 1 86 ? -21.891 -18.579 22.082 1.00 74.69 86 GLU A C 1
ATOM 636 O O . GLU A 1 86 ? -20.985 -19.274 22.537 1.00 74.69 86 GLU A O 1
ATOM 641 N N . ASP A 1 87 ? -21.799 -17.960 20.900 1.00 72.12 87 ASP A N 1
ATOM 642 C CA . ASP A 1 87 ? -20.693 -18.152 19.965 1.00 72.12 87 ASP A CA 1
ATOM 643 C C . ASP A 1 87 ? -19.591 -17.080 20.069 1.00 72.12 87 ASP A C 1
ATOM 645 O O . ASP A 1 87 ? -18.494 -17.289 19.548 1.00 72.12 87 ASP A O 1
ATOM 649 N N . HIS A 1 88 ? -19.870 -15.900 20.644 1.00 64.69 88 HIS A N 1
ATOM 650 C CA . HIS A 1 88 ? -18.959 -14.743 20.619 1.00 64.69 88 HIS A CA 1
ATOM 651 C C . HIS A 1 88 ? -18.961 -13.978 21.948 1.00 64.69 88 HIS A C 1
ATOM 653 O O . HIS A 1 88 ? -20.015 -13.586 22.448 1.00 64.69 88 HIS A O 1
ATOM 659 N N . GLU A 1 89 ? -17.774 -13.681 22.485 1.00 74.00 89 GLU A N 1
ATOM 660 C CA . GLU A 1 89 ? -17.633 -12.818 23.661 1.00 74.00 89 GLU A CA 1
ATOM 661 C C . GLU A 1 89 ? -18.177 -11.405 23.402 1.00 74.00 89 GLU A C 1
ATOM 663 O O . GLU A 1 89 ? -18.055 -10.850 22.306 1.00 74.00 89 GLU A O 1
ATOM 668 N N . GLY A 1 90 ? -18.759 -10.807 24.444 1.00 71.50 90 GLY A N 1
ATOM 669 C CA . GLY A 1 90 ? -19.262 -9.441 24.395 1.00 71.50 90 GLY A CA 1
ATOM 670 C C . GLY A 1 90 ? -18.138 -8.444 24.139 1.00 71.50 90 GLY A C 1
ATOM 671 O O . GLY A 1 90 ? -17.048 -8.522 24.702 1.00 71.50 90 GLY A O 1
ATOM 672 N N . GLN A 1 91 ? -18.420 -7.469 23.291 1.00 75.81 91 GLN A N 1
ATOM 673 C CA . GLN A 1 91 ? -17.471 -6.491 22.807 1.00 75.81 91 GLN A CA 1
ATOM 674 C C . GLN A 1 91 ? -17.891 -5.082 23.243 1.00 75.81 91 GLN A C 1
ATOM 676 O O . GLN A 1 91 ? -18.986 -4.629 22.936 1.00 75.81 91 GLN A O 1
ATOM 681 N N . GLN A 1 92 ? -17.009 -4.321 23.893 1.00 81.12 92 GLN A N 1
ATOM 682 C CA . GLN A 1 92 ? -17.271 -2.898 24.153 1.00 81.12 92 GLN A CA 1
ATOM 683 C C . GLN A 1 92 ? -17.063 -2.043 22.897 1.00 81.12 92 GLN A C 1
ATOM 685 O O . GLN A 1 92 ? -16.165 -2.325 22.092 1.00 81.12 92 GLN A O 1
ATOM 690 N N . ALA A 1 93 ? -17.840 -0.964 22.766 1.00 86.56 93 ALA A N 1
ATOM 691 C CA . ALA A 1 93 ? -17.619 0.039 21.729 1.00 86.56 93 ALA A CA 1
ATOM 692 C C . ALA A 1 93 ? -16.238 0.699 21.883 1.00 86.56 93 ALA A C 1
ATOM 694 O O . ALA A 1 93 ? -15.729 0.837 22.994 1.00 86.56 93 ALA A O 1
ATOM 695 N N . GLY A 1 94 ? -15.620 1.113 20.778 1.00 88.69 94 GLY A N 1
ATOM 696 C CA . GLY A 1 94 ? -14.310 1.759 20.828 1.00 88.69 94 GLY A CA 1
ATOM 697 C C . GLY A 1 94 ? -13.709 2.046 19.460 1.00 88.69 94 GLY A C 1
ATOM 698 O O . GLY A 1 94 ? -14.384 1.975 18.438 1.00 88.69 94 GLY A O 1
ATOM 699 N N . SER A 1 95 ? -12.418 2.370 19.438 1.00 91.25 95 SER A N 1
ATOM 700 C CA . SER A 1 95 ? -11.658 2.562 18.202 1.00 91.25 95 SER A CA 1
ATOM 701 C C . SER A 1 95 ? -10.776 1.356 17.894 1.00 91.25 95 SER A C 1
ATOM 703 O O . SER A 1 95 ? -10.260 0.677 18.786 1.00 91.25 95 SER A O 1
ATOM 705 N N . GLY A 1 96 ? -10.576 1.102 16.607 1.00 93.50 96 GLY A N 1
ATOM 706 C CA . GLY A 1 96 ? -9.654 0.084 16.137 1.00 93.50 96 GLY A CA 1
ATOM 707 C C . GLY A 1 96 ? -9.026 0.442 14.802 1.00 93.50 96 GLY A C 1
ATOM 708 O O . GLY A 1 96 ? -9.404 1.405 14.139 1.00 93.50 96 GLY A O 1
ATOM 709 N N . LEU A 1 97 ? -8.048 -0.362 14.416 1.00 94.88 97 LEU A N 1
ATOM 710 C CA . LEU A 1 97 ? -7.459 -0.392 13.089 1.00 94.88 97 LEU A CA 1
ATOM 711 C C . LEU A 1 97 ? -7.936 -1.667 12.404 1.00 94.88 97 LEU A C 1
ATOM 713 O O . LEU A 1 97 ? -7.692 -2.765 12.903 1.00 94.88 97 LEU A O 1
ATOM 717 N N . ALA A 1 98 ? -8.636 -1.523 11.287 1.00 95.00 98 ALA A N 1
ATOM 718 C CA . ALA A 1 98 ? -8.985 -2.640 10.427 1.00 95.00 98 ALA A CA 1
ATOM 719 C C . ALA A 1 98 ? -7.884 -2.842 9.387 1.00 95.00 98 ALA A C 1
ATOM 721 O O . ALA A 1 98 ? -7.437 -1.875 8.777 1.00 95.00 98 ALA A O 1
ATOM 722 N N . TYR A 1 99 ? -7.500 -4.093 9.157 1.00 96.12 99 TYR A N 1
ATOM 723 C CA . TYR A 1 99 ? -6.565 -4.528 8.126 1.00 96.12 99 TYR A CA 1
ATOM 724 C C . TYR A 1 99 ? -7.305 -5.491 7.210 1.00 96.12 99 TYR A C 1
ATOM 726 O O . TYR A 1 99 ? -7.636 -6.600 7.623 1.00 96.12 99 TYR A O 1
ATOM 734 N N . THR A 1 100 ? -7.571 -5.076 5.979 1.00 96.56 100 THR A N 1
ATOM 735 C CA . THR A 1 100 ? -8.142 -5.942 4.944 1.00 96.56 100 THR A CA 1
ATOM 736 C C . THR A 1 100 ? -7.025 -6.359 4.009 1.00 96.56 100 THR A C 1
ATOM 738 O O . THR A 1 100 ? -6.377 -5.505 3.411 1.00 96.56 100 THR A O 1
ATOM 741 N N . THR A 1 101 ? -6.771 -7.656 3.895 1.00 95.50 101 THR A N 1
ATOM 742 C CA . THR A 1 101 ? -5.708 -8.208 3.056 1.00 95.50 101 THR A CA 1
ATOM 743 C C . THR A 1 101 ? -6.303 -8.928 1.852 1.00 95.50 101 THR A C 1
ATOM 745 O O . THR A 1 101 ? -7.369 -9.539 1.939 1.00 95.50 101 THR A O 1
ATOM 748 N N . MET A 1 102 ? -5.606 -8.857 0.721 1.00 96.19 102 MET A N 1
ATOM 749 C CA . MET A 1 102 ? -5.914 -9.618 -0.485 1.00 96.19 102 MET A CA 1
ATOM 750 C C . MET A 1 102 ? -4.610 -10.077 -1.130 1.00 96.19 102 MET A C 1
ATOM 752 O O . MET A 1 102 ? -3.831 -9.256 -1.622 1.00 96.19 102 MET A O 1
ATOM 756 N N . SER A 1 103 ? -4.374 -11.387 -1.141 1.00 94.62 103 SER A N 1
ATOM 757 C CA . SER A 1 103 ? -3.240 -11.966 -1.857 1.00 94.62 103 SER A CA 1
ATOM 758 C C . SER A 1 103 ? -3.524 -12.093 -3.355 1.00 94.62 103 SER A C 1
ATOM 760 O O . SER A 1 103 ? -4.672 -12.094 -3.805 1.00 94.62 103 SER A O 1
ATOM 762 N N . ARG A 1 104 ? -2.460 -12.249 -4.146 1.00 91.12 104 ARG A N 1
ATOM 763 C CA . ARG A 1 104 ? -2.559 -12.532 -5.585 1.00 91.12 104 ARG A CA 1
ATOM 764 C C . ARG A 1 104 ? -3.243 -13.869 -5.879 1.00 91.12 104 ARG A C 1
ATOM 766 O O . ARG A 1 104 ? -3.936 -13.983 -6.884 1.00 91.12 104 ARG A O 1
ATOM 773 N N . ASP A 1 105 ? -3.147 -14.813 -4.948 1.00 91.31 105 ASP A N 1
ATOM 774 C CA . ASP A 1 105 ? -3.842 -16.105 -4.989 1.00 91.31 105 ASP A CA 1
ATOM 775 C C . ASP A 1 105 ? -5.306 -16.005 -4.519 1.00 91.31 105 ASP A C 1
ATOM 777 O O . ASP A 1 105 ? -5.948 -17.017 -4.245 1.00 91.31 105 ASP A O 1
ATOM 781 N N . ARG A 1 106 ? -5.843 -14.780 -4.409 1.00 88.31 106 ARG A N 1
ATOM 782 C CA . ARG A 1 106 ? -7.218 -14.467 -3.986 1.00 88.31 106 ARG A CA 1
ATOM 783 C C . ARG A 1 106 ? -7.558 -14.944 -2.575 1.00 88.31 106 ARG A C 1
ATOM 785 O O . ARG A 1 106 ? -8.717 -15.214 -2.266 1.00 88.31 106 ARG A O 1
ATOM 792 N N . GLN A 1 107 ? -6.559 -15.022 -1.701 1.00 92.00 107 GLN A N 1
ATOM 793 C CA . GLN A 1 107 ? -6.795 -15.244 -0.281 1.00 92.00 107 GLN A CA 1
ATOM 794 C C . GLN A 1 107 ? -7.068 -13.901 0.387 1.00 92.00 107 GLN A C 1
ATOM 796 O O . GLN A 1 107 ? -6.196 -13.030 0.435 1.00 92.00 107 GLN A O 1
ATOM 801 N N . ALA A 1 108 ? -8.286 -13.753 0.896 1.00 92.44 108 ALA A N 1
ATOM 802 C CA . ALA A 1 108 ? -8.723 -12.569 1.610 1.00 92.44 108 ALA A CA 1
ATOM 803 C C . ALA A 1 108 ? -8.758 -12.832 3.115 1.00 92.44 108 ALA A C 1
ATOM 805 O O . ALA A 1 108 ? -9.155 -13.912 3.560 1.00 92.44 108 ALA A O 1
ATOM 806 N N . ALA A 1 109 ? -8.390 -11.832 3.906 1.00 93.31 109 ALA A N 1
ATOM 807 C CA . ALA A 1 109 ? -8.633 -11.849 5.338 1.00 93.31 109 ALA A CA 1
ATOM 808 C C . ALA A 1 109 ? -8.881 -10.442 5.861 1.00 93.31 109 ALA A C 1
ATOM 810 O O . ALA A 1 109 ? -8.426 -9.453 5.289 1.00 93.31 109 ALA A O 1
ATOM 811 N N . MET A 1 110 ? -9.586 -10.366 6.982 1.00 94.50 110 MET A N 1
ATOM 812 C CA . MET A 1 110 ? -9.722 -9.138 7.739 1.00 94.50 110 MET A CA 1
ATOM 813 C C . MET A 1 110 ? -9.258 -9.385 9.169 1.00 94.50 110 MET A C 1
ATOM 815 O O . MET A 1 110 ? -9.535 -10.430 9.763 1.00 94.50 110 MET A O 1
ATOM 819 N N . ALA A 1 111 ? -8.525 -8.423 9.709 1.00 94.25 111 ALA A N 1
ATOM 820 C CA . ALA A 1 111 ? -8.173 -8.382 11.114 1.00 94.25 111 ALA A CA 1
ATOM 821 C C . ALA A 1 111 ? -8.493 -7.005 11.688 1.00 94.25 111 ALA A C 1
ATOM 823 O O . ALA A 1 111 ? -8.396 -5.997 10.990 1.00 94.25 111 ALA A O 1
ATOM 824 N N . VAL A 1 112 ? -8.853 -6.961 12.964 1.00 93.88 112 VAL A N 1
ATOM 825 C CA . VAL A 1 112 ? -9.083 -5.723 13.706 1.00 93.88 112 VAL A CA 1
ATOM 826 C C . VAL A 1 112 ? -8.140 -5.689 14.898 1.00 93.88 112 VAL A C 1
ATOM 828 O O . VAL A 1 112 ? -8.066 -6.636 15.677 1.00 93.88 112 VAL A O 1
ATOM 831 N N . GLN A 1 113 ? -7.422 -4.581 15.052 1.00 94.38 113 GLN A N 1
ATOM 832 C CA . GLN A 1 113 ? -6.600 -4.291 16.218 1.00 94.38 113 GLN A CA 1
ATOM 833 C C . GLN A 1 113 ? -7.222 -3.140 16.998 1.00 94.38 113 GLN A C 1
ATOM 835 O O . GLN A 1 113 ? -7.258 -2.004 16.529 1.00 94.38 113 GLN A O 1
ATOM 840 N N . ARG A 1 114 ? -7.699 -3.427 18.206 1.00 93.12 114 ARG A N 1
ATOM 841 C CA . ARG A 1 114 ? -8.178 -2.396 19.132 1.00 93.12 114 ARG A CA 1
ATOM 842 C C . ARG A 1 114 ? -7.019 -1.540 19.624 1.00 93.12 114 ARG A C 1
ATOM 844 O O . ARG A 1 114 ? -5.910 -2.048 19.799 1.00 93.12 114 ARG A O 1
ATOM 851 N N . TYR A 1 115 ? -7.290 -0.270 19.891 1.00 93.06 115 TYR A N 1
ATOM 852 C CA . TYR A 1 115 ? -6.355 0.594 20.597 1.00 93.06 115 TYR A CA 1
ATOM 853 C C . TYR A 1 115 ? -7.091 1.531 21.551 1.00 93.06 115 TYR A C 1
ATOM 855 O O . TYR A 1 115 ? -8.264 1.848 21.345 1.00 93.06 115 TYR A O 1
ATOM 863 N N . ALA A 1 116 ? -6.391 1.976 22.588 1.00 90.31 116 ALA A N 1
ATOM 864 C CA . ALA A 1 116 ? -6.908 2.907 23.581 1.00 90.31 116 ALA A CA 1
ATOM 865 C C . ALA A 1 116 ? -5.813 3.895 24.017 1.00 90.31 116 ALA A C 1
ATOM 867 O O . ALA A 1 116 ? -4.627 3.568 23.914 1.00 90.31 116 ALA A O 1
ATOM 868 N N . PRO A 1 117 ? -6.184 5.089 24.507 1.00 87.00 117 PRO A N 1
ATOM 869 C CA . PRO A 1 117 ? -5.250 5.951 25.218 1.00 87.00 117 PRO A CA 1
ATOM 870 C C . PRO A 1 117 ? -4.720 5.230 26.462 1.00 87.00 117 PRO A C 1
ATOM 872 O O . PRO A 1 117 ? -5.490 4.658 27.233 1.00 87.00 117 PRO A O 1
ATOM 875 N N . GLY A 1 118 ? -3.407 5.238 26.632 1.00 84.31 118 GLY A N 1
ATOM 876 C CA . GLY A 1 118 ? -2.720 4.788 27.830 1.00 84.31 118 GLY A CA 1
ATOM 877 C C . GLY A 1 118 ? -2.662 5.877 28.906 1.00 84.31 118 GLY A C 1
ATOM 878 O O . GLY A 1 118 ? -3.047 7.021 28.649 1.00 84.31 118 GLY A O 1
ATOM 879 N N . PRO A 1 119 ? -2.158 5.536 30.105 1.00 80.38 119 PRO A N 1
ATOM 880 C CA . PRO A 1 119 ? -2.092 6.451 31.249 1.00 80.38 119 PRO A CA 1
ATOM 881 C C . PRO A 1 119 ? -1.312 7.739 30.957 1.00 80.38 119 PRO A C 1
ATOM 883 O O . PRO A 1 119 ? -1.715 8.813 31.394 1.00 80.38 119 PRO A O 1
ATOM 886 N N . ASP A 1 120 ? -0.250 7.631 30.157 1.00 83.94 120 ASP A N 1
ATOM 887 C CA . ASP A 1 120 ? 0.663 8.734 29.829 1.00 83.94 120 ASP A CA 1
ATOM 888 C C . ASP A 1 120 ? 0.293 9.449 28.515 1.00 83.94 120 ASP A C 1
ATOM 890 O O . ASP A 1 120 ? 1.088 10.194 27.947 1.00 83.94 120 ASP A O 1
ATOM 894 N N . GLY A 1 121 ? -0.908 9.198 27.981 1.00 79.50 121 GLY A N 1
ATOM 895 C CA . GLY A 1 121 ? -1.373 9.763 26.709 1.00 79.50 121 GLY A CA 1
ATOM 896 C C . GLY A 1 121 ? -0.859 9.040 25.457 1.00 79.50 121 GLY A C 1
ATOM 897 O O . GLY A 1 121 ? -1.316 9.336 24.351 1.00 79.50 121 GLY A O 1
ATOM 898 N N . GLU A 1 122 ? 0.033 8.057 25.600 1.00 86.25 122 GLU A N 1
ATOM 899 C CA . GLU A 1 122 ? 0.461 7.196 24.493 1.00 86.25 122 GLU A CA 1
ATOM 900 C C . GLU A 1 122 ? -0.616 6.181 24.094 1.00 86.25 122 GLU A C 1
ATOM 902 O O . GLU A 1 122 ? -1.373 5.696 24.928 1.00 86.25 122 GLU A O 1
ATOM 907 N N . LEU A 1 123 ? -0.675 5.797 22.817 1.00 90.44 123 LEU A N 1
ATOM 908 C CA . LEU A 1 123 ? -1.613 4.767 22.366 1.00 90.44 123 LEU A CA 1
ATOM 909 C C . LEU A 1 123 ? -1.121 3.356 22.706 1.00 90.44 123 LEU A C 1
ATOM 911 O O . LEU A 1 123 ? -0.057 2.922 22.250 1.00 90.44 123 LEU A O 1
ATOM 915 N N . LEU A 1 124 ? -1.968 2.611 23.416 1.00 91.75 124 LEU A N 1
ATOM 916 C CA . LEU A 1 124 ? -1.813 1.185 23.668 1.00 91.75 124 LEU A CA 1
ATOM 917 C C . LEU A 1 124 ? -2.575 0.395 22.605 1.00 91.75 124 LEU A C 1
ATOM 919 O O . LEU A 1 124 ? -3.786 0.557 22.443 1.00 91.75 124 LEU A O 1
ATOM 923 N N . PHE A 1 125 ? -1.867 -0.475 21.891 1.00 93.44 125 PHE A N 1
ATOM 924 C CA . PHE A 1 125 ? -2.441 -1.335 20.860 1.00 93.44 125 PHE A CA 1
ATOM 925 C C . PHE A 1 125 ? -2.617 -2.757 21.391 1.00 93.44 125 PHE A C 1
ATOM 927 O O . PHE A 1 125 ? -1.685 -3.352 21.930 1.00 93.44 125 PHE A O 1
ATOM 934 N N . GLY A 1 126 ? -3.808 -3.322 21.202 1.00 92.44 126 GLY A N 1
ATOM 935 C CA . GLY A 1 126 ? -4.071 -4.735 21.454 1.00 92.44 126 GLY A CA 1
ATOM 936 C C . GLY A 1 126 ? -3.446 -5.638 20.388 1.00 92.44 126 GLY A C 1
ATOM 937 O O . GLY A 1 126 ? -2.761 -5.188 19.468 1.00 92.44 126 GLY A O 1
ATOM 938 N N . ARG A 1 127 ? -3.714 -6.943 20.463 1.00 91.31 127 ARG A N 1
ATOM 939 C CA . ARG A 1 127 ? -3.342 -7.872 19.385 1.00 91.31 127 ARG A CA 1
ATOM 940 C C . ARG A 1 127 ? -4.358 -7.778 18.239 1.00 91.31 127 ARG A C 1
ATOM 942 O O . ARG A 1 127 ? -5.552 -7.700 18.523 1.00 91.31 127 ARG A O 1
ATOM 949 N N . PRO A 1 128 ? -3.926 -7.796 16.964 1.00 92.06 128 PRO A N 1
ATOM 950 C CA . PRO A 1 128 ? -4.852 -7.961 15.852 1.00 92.06 128 PRO A CA 1
ATOM 951 C C . PRO A 1 128 ? -5.573 -9.306 15.979 1.00 92.06 128 PRO A C 1
ATOM 953 O O . PRO A 1 128 ? -4.925 -10.345 16.107 1.00 92.06 128 PRO A O 1
ATOM 956 N N . ALA A 1 129 ? -6.900 -9.283 15.938 1.00 91.00 129 ALA A N 1
ATOM 957 C CA . ALA A 1 129 ? -7.745 -10.470 15.948 1.00 91.00 129 ALA A CA 1
ATOM 958 C C . ALA A 1 129 ? -8.425 -10.633 14.588 1.00 91.00 129 ALA A C 1
ATOM 960 O O . ALA A 1 129 ? -8.708 -9.640 13.916 1.00 91.00 129 ALA A O 1
ATOM 961 N N . LYS A 1 130 ? -8.685 -11.879 14.175 1.00 90.50 130 LYS A N 1
ATOM 962 C CA . LYS A 1 130 ? -9.469 -12.161 12.965 1.00 90.50 130 LYS A CA 1
ATOM 963 C C . LYS A 1 130 ? -10.838 -11.487 13.092 1.00 90.50 130 LYS A C 1
ATOM 965 O O . LYS A 1 130 ? -11.461 -11.555 14.145 1.00 90.50 130 LYS A O 1
ATOM 970 N N . ALA A 1 131 ? -11.287 -10.862 12.015 1.00 86.44 131 ALA A N 1
ATOM 971 C CA . ALA A 1 131 ? -12.594 -10.237 11.922 1.00 86.44 131 ALA A CA 1
ATOM 972 C C . ALA A 1 131 ? -13.285 -10.668 10.628 1.00 86.44 131 ALA A C 1
ATOM 974 O O . ALA A 1 131 ? -12.632 -11.094 9.670 1.00 86.44 131 ALA A O 1
ATOM 975 N N . GLU A 1 132 ? -14.605 -10.531 10.600 1.00 82.44 132 GLU A N 1
ATOM 976 C CA . GLU A 1 132 ? -15.382 -10.660 9.376 1.00 82.44 132 GLU A CA 1
ATOM 977 C C . GLU A 1 132 ? -15.743 -9.272 8.831 1.00 82.44 132 GLU A C 1
ATOM 979 O O . GLU A 1 132 ? -16.069 -8.367 9.607 1.00 82.44 132 GLU A O 1
ATOM 984 N N . PRO A 1 133 ? -15.674 -9.070 7.505 1.00 74.12 133 PRO A N 1
ATOM 985 C CA . PRO A 1 133 ? -16.061 -7.807 6.897 1.00 74.12 133 PRO A CA 1
ATOM 986 C C . PRO A 1 133 ? -17.573 -7.607 7.006 1.00 74.12 133 PRO A C 1
ATOM 988 O O . PRO A 1 133 ? -18.348 -8.323 6.375 1.00 74.12 133 PRO A O 1
ATOM 991 N N . GLN A 1 134 ? -17.982 -6.593 7.770 1.00 70.81 134 GLN A N 1
ATOM 992 C CA . GLN A 1 134 ? -19.375 -6.131 7.786 1.00 70.81 134 GLN A CA 1
ATOM 993 C C . GLN A 1 134 ? -19.758 -5.453 6.461 1.00 70.81 134 GLN A C 1
ATOM 995 O O . GLN A 1 134 ? -20.884 -5.594 5.996 1.00 70.81 134 GLN A O 1
ATOM 1000 N N . ASP A 1 135 ? -18.798 -4.767 5.834 1.00 76.19 135 ASP A N 1
ATOM 1001 C CA . ASP A 1 135 ? -18.895 -4.235 4.477 1.00 76.19 135 ASP A CA 1
ATOM 1002 C C . ASP A 1 135 ? -17.837 -4.910 3.592 1.00 76.19 135 ASP A C 1
ATOM 1004 O O . ASP A 1 135 ? -16.637 -4.869 3.881 1.00 76.19 135 ASP A O 1
ATOM 1008 N N . ARG A 1 136 ? -18.290 -5.547 2.507 1.00 87.88 136 ARG A N 1
ATOM 1009 C CA . ARG A 1 136 ? -17.428 -6.250 1.548 1.00 87.88 136 ARG A CA 1
ATOM 1010 C C . ARG A 1 136 ? -16.810 -5.328 0.497 1.00 87.88 136 ARG A C 1
ATOM 1012 O O . ARG A 1 136 ? -15.887 -5.762 -0.184 1.00 87.88 136 ARG A O 1
ATOM 1019 N N . SER A 1 137 ? -17.223 -4.063 0.411 1.00 92.12 137 SER A N 1
ATOM 1020 C CA . SER A 1 137 ? -16.781 -3.117 -0.624 1.00 92.12 137 SER A CA 1
ATOM 1021 C C . SER A 1 137 ? -15.255 -2.988 -0.729 1.00 92.12 137 SER A C 1
ATOM 1023 O O . SER A 1 137 ? -14.696 -2.989 -1.827 1.00 92.12 137 SER A O 1
ATOM 1025 N N . VAL A 1 138 ? -14.555 -2.939 0.409 1.00 94.56 138 VAL A N 1
ATOM 1026 C CA . VAL A 1 138 ? -13.085 -2.888 0.465 1.00 94.56 138 VAL A CA 1
ATOM 1027 C C . VAL A 1 138 ? -12.477 -4.183 -0.073 1.00 94.56 138 VAL A C 1
ATOM 1029 O O . VAL A 1 138 ? -11.527 -4.145 -0.854 1.00 94.56 138 VAL A O 1
ATOM 1032 N N . MET A 1 139 ? -13.027 -5.330 0.326 1.00 94.56 139 MET A N 1
ATOM 1033 C CA . MET A 1 139 ? -12.549 -6.641 -0.110 1.00 94.56 139 MET A CA 1
ATOM 1034 C C . MET A 1 139 ? -12.754 -6.829 -1.616 1.00 94.56 139 MET A C 1
ATOM 1036 O O . MET A 1 139 ? -11.830 -7.269 -2.296 1.00 94.56 139 MET A O 1
ATOM 1040 N N . ASP A 1 140 ? -13.907 -6.417 -2.140 1.00 95.31 140 ASP A N 1
ATOM 1041 C CA . ASP A 1 140 ? -14.229 -6.460 -3.566 1.00 95.31 140 ASP A CA 1
ATOM 1042 C C . ASP A 1 140 ? -13.322 -5.525 -4.375 1.00 95.31 140 ASP A C 1
ATOM 1044 O O . ASP A 1 140 ? -12.809 -5.910 -5.426 1.00 95.31 140 ASP A O 1
ATOM 1048 N N . ALA A 1 141 ? -13.044 -4.320 -3.865 1.00 96.38 141 ALA A N 1
ATOM 1049 C CA . ALA A 1 141 ? -12.117 -3.386 -4.500 1.00 96.38 141 ALA A CA 1
ATOM 1050 C C . ALA A 1 141 ? -10.690 -3.954 -4.576 1.00 96.38 141 ALA A C 1
ATOM 1052 O O . ALA A 1 141 ? -10.036 -3.862 -5.619 1.00 96.38 141 ALA A O 1
ATOM 1053 N N . LEU A 1 142 ? -10.205 -4.578 -3.496 1.00 96.88 142 LEU A N 1
ATOM 1054 C CA . LEU A 1 142 ? -8.895 -5.228 -3.485 1.00 96.88 142 LEU A CA 1
ATOM 1055 C C . LEU A 1 142 ? -8.863 -6.475 -4.376 1.00 96.88 142 LEU A C 1
ATOM 1057 O O . LEU A 1 142 ? -7.877 -6.685 -5.080 1.00 96.88 142 LEU A O 1
ATOM 1061 N N . ALA A 1 143 ? -9.928 -7.281 -4.389 1.00 96.56 143 ALA A N 1
ATOM 1062 C CA . ALA A 1 143 ? -10.055 -8.437 -5.275 1.00 96.56 143 ALA A CA 1
ATOM 1063 C C . ALA A 1 143 ? -10.029 -8.006 -6.748 1.00 96.56 143 ALA A C 1
ATOM 1065 O O . ALA A 1 143 ? -9.278 -8.570 -7.545 1.00 96.56 143 ALA A O 1
ATOM 1066 N N . GLY A 1 144 ? -10.792 -6.965 -7.094 1.00 97.19 144 GLY A N 1
ATOM 1067 C CA . GLY A 1 144 ? -10.794 -6.350 -8.418 1.00 97.19 144 GLY A CA 1
ATOM 1068 C C . GLY A 1 144 ? -9.403 -5.863 -8.812 1.00 97.19 144 GLY A C 1
ATOM 1069 O O . GLY A 1 144 ? -8.904 -6.236 -9.872 1.00 97.19 144 GLY A O 1
ATOM 1070 N N . ALA A 1 145 ? -8.720 -5.134 -7.925 1.00 97.12 145 ALA A N 1
ATOM 1071 C CA . ALA A 1 145 ? -7.344 -4.700 -8.150 1.00 97.12 145 ALA A CA 1
ATOM 1072 C C . ALA A 1 145 ? -6.392 -5.887 -8.401 1.00 97.12 145 ALA A C 1
ATOM 1074 O O . ALA A 1 145 ? -5.661 -5.895 -9.390 1.00 97.12 145 ALA A O 1
ATOM 1075 N N . MET A 1 146 ? -6.430 -6.914 -7.549 1.00 96.56 146 MET A N 1
ATOM 1076 C CA . MET A 1 146 ? -5.544 -8.083 -7.643 1.00 96.56 146 MET A CA 1
ATOM 1077 C C . MET A 1 146 ? -5.886 -9.035 -8.794 1.00 96.56 146 MET A C 1
ATOM 1079 O O . MET A 1 146 ? -5.060 -9.874 -9.151 1.00 96.56 146 MET A O 1
ATOM 1083 N N . SER A 1 147 ? -7.063 -8.890 -9.411 1.00 95.94 147 SER A N 1
ATOM 1084 C CA . SER A 1 147 ? -7.443 -9.626 -10.620 1.00 95.94 147 SER A CA 1
ATOM 1085 C C . SER A 1 147 ? -6.737 -9.127 -11.885 1.00 95.94 147 SER A C 1
ATOM 1087 O O . SER A 1 147 ? -6.663 -9.865 -12.868 1.00 95.94 147 SER A O 1
ATOM 1089 N N . HIS A 1 148 ? -6.189 -7.906 -11.869 1.00 94.31 148 HIS A N 1
ATOM 1090 C CA . HIS A 1 148 ? -5.454 -7.374 -13.007 1.00 94.31 148 HIS A CA 1
ATOM 1091 C C . HIS A 1 148 ? -4.121 -8.105 -13.223 1.00 94.31 148 HIS A C 1
ATOM 1093 O O . HIS A 1 148 ? -3.360 -8.389 -12.288 1.00 94.31 148 HIS A O 1
ATOM 1099 N N . GLN A 1 149 ? -3.804 -8.348 -14.495 1.00 94.38 149 GLN A N 1
ATOM 1100 C CA . GLN A 1 149 ? -2.503 -8.864 -14.895 1.00 94.38 149 GLN A CA 1
ATOM 1101 C C . GLN A 1 149 ? -1.430 -7.773 -14.722 1.00 94.38 149 GLN A C 1
ATOM 1103 O O . GLN A 1 149 ? -1.631 -6.648 -15.190 1.00 94.38 149 GLN A O 1
ATOM 1108 N N . PRO A 1 150 ? -0.295 -8.069 -14.061 1.00 95.50 150 PRO A N 1
ATOM 1109 C CA . PRO A 1 150 ? 0.808 -7.127 -13.969 1.00 95.50 150 PRO A CA 1
ATOM 1110 C C . PRO A 1 150 ? 1.425 -6.846 -15.328 1.00 95.50 150 PRO A C 1
ATOM 1112 O O . PRO A 1 150 ? 1.444 -7.715 -16.201 1.00 95.50 150 PRO A O 1
ATOM 1115 N N . LEU A 1 151 ? 2.008 -5.659 -15.467 1.00 95.19 151 LEU A N 1
ATOM 1116 C CA . LEU A 1 151 ? 2.858 -5.359 -16.610 1.00 95.19 151 LEU A CA 1
ATOM 1117 C C . LEU A 1 151 ? 4.099 -6.251 -16.586 1.00 95.19 151 LEU A C 1
ATOM 1119 O O . LEU A 1 151 ? 4.747 -6.410 -15.545 1.00 95.19 151 LEU A O 1
ATOM 1123 N N . ASP A 1 152 ? 4.424 -6.807 -17.750 1.00 95.06 152 ASP A N 1
ATOM 1124 C CA . ASP A 1 152 ? 5.641 -7.579 -17.959 1.00 95.06 152 ASP A CA 1
ATOM 1125 C C . ASP A 1 152 ? 6.840 -6.628 -18.126 1.00 95.06 152 ASP A C 1
ATOM 1127 O O . ASP A 1 152 ? 6.890 -5.872 -19.105 1.00 95.06 152 ASP A O 1
ATOM 1131 N N . PRO A 1 153 ? 7.832 -6.660 -17.217 1.00 94.56 153 PRO A N 1
ATOM 1132 C CA . PRO A 1 153 ? 9.041 -5.852 -17.328 1.00 94.56 153 PRO A CA 1
ATOM 1133 C C . PRO A 1 153 ? 9.826 -6.053 -18.625 1.00 94.56 153 PRO A C 1
ATOM 1135 O O 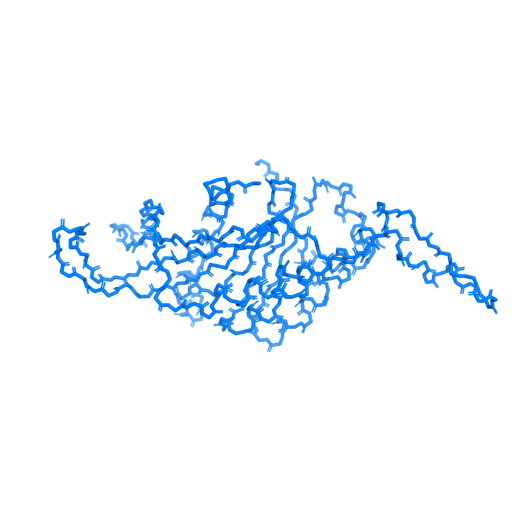. PRO A 1 153 ? 10.481 -5.116 -19.075 1.00 94.56 153 PRO A O 1
ATOM 1138 N N . ALA A 1 154 ? 9.758 -7.238 -19.240 1.00 93.69 154 ALA A N 1
ATOM 1139 C CA . ALA A 1 154 ? 10.459 -7.528 -20.491 1.00 93.69 154 ALA A CA 1
ATOM 1140 C C . ALA A 1 154 ? 9.844 -6.800 -21.701 1.00 93.69 154 ALA A C 1
ATOM 1142 O O . ALA A 1 154 ? 10.453 -6.731 -22.763 1.00 93.69 154 ALA A O 1
ATOM 1143 N N . THR A 1 155 ? 8.645 -6.228 -21.544 1.00 91.62 155 THR A N 1
ATOM 1144 C CA . THR A 1 155 ? 7.938 -5.491 -22.603 1.00 91.62 155 THR A CA 1
ATOM 1145 C C . THR A 1 155 ? 8.159 -3.978 -22.543 1.00 91.62 155 THR A C 1
ATOM 1147 O O . THR A 1 155 ? 7.641 -3.237 -23.383 1.00 91.62 155 THR A O 1
ATOM 1150 N N . VAL A 1 156 ? 8.944 -3.493 -21.576 1.00 90.25 156 VAL A N 1
ATOM 1151 C CA . VAL A 1 156 ? 9.262 -2.068 -21.435 1.00 90.25 156 VAL A CA 1
ATOM 1152 C C . VAL A 1 156 ? 10.258 -1.650 -22.514 1.00 90.25 156 VAL A C 1
ATOM 1154 O O . VAL A 1 156 ? 11.272 -2.309 -22.720 1.00 90.25 156 VAL A O 1
ATOM 1157 N N . VAL A 1 157 ? 9.982 -0.536 -23.189 1.00 87.38 157 VAL A N 1
ATOM 1158 C CA . VAL A 1 157 ? 10.798 -0.027 -24.302 1.00 87.38 157 VAL A CA 1
ATOM 1159 C C . VAL A 1 157 ? 11.728 1.083 -23.820 1.00 87.38 157 VAL A C 1
ATOM 1161 O O . VAL A 1 157 ? 11.315 1.954 -23.048 1.00 87.38 157 VAL A O 1
ATOM 1164 N N . ASP A 1 158 ? 12.967 1.090 -24.311 1.00 79.31 158 ASP A N 1
ATOM 1165 C CA . ASP A 1 158 ? 13.882 2.210 -24.106 1.00 79.31 158 ASP A CA 1
ATOM 1166 C C . ASP A 1 158 ? 13.494 3.391 -25.012 1.00 79.31 158 ASP A C 1
ATOM 1168 O O . ASP A 1 158 ? 13.640 3.348 -26.237 1.00 79.31 158 ASP A O 1
ATOM 1172 N N . LYS A 1 159 ? 13.000 4.477 -24.407 1.00 72.69 159 LYS A N 1
ATOM 1173 C CA . LYS A 1 159 ? 12.608 5.689 -25.143 1.00 72.69 159 LYS A CA 1
ATOM 1174 C C . LYS A 1 159 ? 13.789 6.395 -25.813 1.00 72.69 159 LYS A C 1
ATOM 117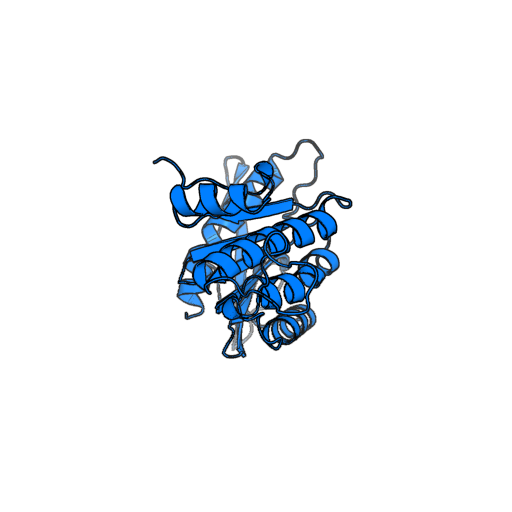6 O O . LYS A 1 159 ? 13.564 7.086 -26.799 1.00 72.69 159 LYS A O 1
ATOM 1181 N N . GLN A 1 160 ? 15.014 6.247 -25.304 1.00 65.62 160 GLN A N 1
ATOM 1182 C CA . GLN A 1 160 ? 16.202 6.889 -25.880 1.00 65.62 160 GLN A CA 1
ATOM 1183 C C . GLN A 1 160 ? 16.797 6.080 -27.039 1.00 65.62 160 GLN A C 1
ATOM 1185 O O . GLN A 1 160 ? 17.379 6.663 -27.950 1.00 65.62 160 GLN A O 1
ATOM 1190 N N . ALA A 1 161 ? 16.615 4.756 -27.033 1.00 59.50 161 ALA A N 1
ATOM 1191 C CA . ALA A 1 161 ? 17.091 3.866 -28.096 1.00 59.50 161 ALA A CA 1
ATOM 1192 C C . ALA A 1 161 ? 16.061 3.636 -29.219 1.00 59.50 161 ALA A C 1
ATOM 1194 O O . ALA A 1 161 ? 16.391 3.032 -30.240 1.00 59.50 161 ALA A O 1
ATOM 1195 N N . SER A 1 162 ? 14.824 4.120 -29.057 1.00 60.16 162 SER A N 1
ATOM 1196 C CA . SER A 1 162 ? 13.777 4.084 -30.084 1.00 60.16 162 SER A CA 1
ATOM 1197 C C . SER A 1 162 ? 14.116 5.028 -31.250 1.00 60.16 162 SER A C 1
ATOM 1199 O O . SER A 1 162 ? 13.599 6.140 -31.344 1.00 60.16 162 SER A O 1
ATOM 1201 N N . GLY A 1 163 ? 15.003 4.587 -32.144 1.00 55.44 163 GLY A N 1
ATOM 1202 C CA . GLY A 1 163 ? 15.358 5.286 -33.379 1.00 55.44 163 GLY A CA 1
ATOM 1203 C C . GLY A 1 163 ? 14.225 5.312 -34.414 1.00 55.44 163 GLY A C 1
ATOM 1204 O O . GLY A 1 163 ? 13.261 4.554 -34.341 1.00 55.44 163 GLY A O 1
ATOM 1205 N N . ALA A 1 164 ? 14.367 6.177 -35.422 1.00 53.19 164 ALA A N 1
ATOM 1206 C CA . ALA A 1 164 ? 13.365 6.533 -36.440 1.00 53.19 164 ALA A CA 1
ATOM 1207 C C . ALA A 1 164 ? 12.889 5.401 -37.391 1.00 53.19 164 ALA A C 1
ATOM 1209 O O . ALA A 1 164 ? 12.271 5.679 -38.417 1.00 53.19 164 ALA A O 1
ATOM 1210 N N . LYS A 1 165 ? 13.154 4.126 -37.083 1.00 56.06 165 LYS A N 1
ATOM 1211 C CA . LYS A 1 165 ? 12.769 2.959 -37.891 1.00 56.06 165 LYS A CA 1
ATOM 1212 C C . LYS A 1 165 ? 12.113 1.870 -37.041 1.00 56.06 165 LYS A C 1
ATOM 1214 O O . LYS A 1 165 ? 12.655 0.784 -36.964 1.00 56.06 165 LYS A O 1
ATOM 1219 N N . GLY A 1 166 ? 10.969 2.160 -36.420 1.00 58.97 166 GLY A N 1
ATOM 1220 C CA . GLY A 1 166 ? 9.924 1.189 -36.029 1.00 58.97 166 GLY A CA 1
ATOM 1221 C C . GLY A 1 166 ? 10.244 0.031 -35.062 1.00 58.97 166 GLY A C 1
ATOM 1222 O O . GLY A 1 166 ? 9.309 -0.498 -34.462 1.00 58.97 166 GLY A O 1
ATOM 1223 N N . ASP A 1 167 ? 11.504 -0.352 -34.869 1.00 68.19 167 ASP A N 1
ATOM 1224 C CA . ASP A 1 167 ? 11.915 -1.492 -34.064 1.00 68.19 167 ASP A CA 1
ATOM 1225 C C . ASP A 1 167 ? 11.959 -1.078 -32.597 1.00 68.19 167 ASP A C 1
ATOM 1227 O O . ASP A 1 167 ? 12.753 -0.238 -32.164 1.00 68.19 167 ASP A O 1
ATOM 1231 N N . LYS A 1 168 ? 11.054 -1.666 -31.814 1.00 77.75 168 LYS A N 1
ATOM 1232 C CA . LYS A 1 168 ? 11.008 -1.468 -30.368 1.00 77.75 168 LYS A CA 1
ATOM 1233 C C . LYS A 1 168 ? 12.203 -2.175 -29.742 1.00 77.75 168 LYS A C 1
ATOM 1235 O O . LYS A 1 168 ? 12.264 -3.402 -29.726 1.00 77.75 168 LYS A O 1
ATOM 1240 N N . VAL A 1 169 ? 13.125 -1.397 -29.188 1.00 83.19 169 VAL A N 1
ATOM 1241 C CA . VAL A 1 169 ? 14.212 -1.930 -28.365 1.00 83.19 169 VAL A CA 1
ATOM 1242 C C . VAL A 1 169 ? 13.692 -2.119 -26.944 1.00 83.19 169 VAL A C 1
ATOM 1244 O O . VAL A 1 169 ? 13.440 -1.151 -26.221 1.00 83.19 169 VAL A O 1
ATOM 1247 N N . TYR A 1 170 ? 13.497 -3.377 -26.563 1.00 88.44 170 TYR A N 1
ATOM 1248 C CA . TYR A 1 170 ? 13.050 -3.752 -25.227 1.00 88.44 170 TYR A CA 1
ATOM 1249 C C . TYR A 1 170 ? 14.202 -3.727 -24.224 1.00 88.44 170 TYR A C 1
ATOM 1251 O O . TYR A 1 170 ? 15.337 -4.093 -24.535 1.00 88.44 170 TYR A O 1
ATOM 1259 N N . LEU A 1 171 ? 13.900 -3.299 -23.003 1.00 87.94 171 LEU A N 1
ATOM 1260 C CA . LEU A 1 171 ? 14.833 -3.339 -21.888 1.00 87.94 171 LEU A CA 1
ATOM 1261 C C . LEU A 1 171 ? 14.947 -4.768 -21.334 1.00 87.94 171 LEU A C 1
ATOM 1263 O O . LEU A 1 171 ? 13.957 -5.503 -21.316 1.00 87.94 171 LEU A O 1
ATOM 1267 N N . PRO A 1 172 ? 16.114 -5.152 -20.785 1.00 91.62 172 PRO A N 1
ATOM 1268 C CA . PRO A 1 172 ? 16.208 -6.329 -19.930 1.00 91.62 172 PRO A CA 1
ATOM 1269 C C . PRO A 1 172 ? 15.190 -6.248 -18.786 1.00 91.62 172 PRO A C 1
ATOM 1271 O O . PRO A 1 172 ? 14.992 -5.171 -18.219 1.00 91.62 172 PRO A O 1
ATOM 1274 N N . ALA A 1 173 ? 14.584 -7.378 -18.413 1.00 91.69 173 ALA A N 1
ATOM 1275 C CA . ALA A 1 173 ? 13.473 -7.420 -17.459 1.00 91.69 173 ALA A CA 1
ATOM 1276 C C . ALA A 1 173 ? 13.784 -6.735 -16.114 1.00 91.69 173 ALA A C 1
ATOM 1278 O O . ALA A 1 173 ? 12.934 -6.037 -15.568 1.00 91.69 173 ALA A O 1
ATOM 1279 N N . GLU A 1 174 ? 15.007 -6.866 -15.598 1.00 90.06 174 GLU A N 1
ATOM 1280 C CA . GLU A 1 174 ? 15.435 -6.188 -14.367 1.00 90.06 174 GLU A CA 1
ATOM 1281 C C . GLU A 1 174 ? 15.371 -4.656 -14.505 1.00 90.06 174 GLU A C 1
ATOM 1283 O O . GLU A 1 174 ? 14.784 -3.961 -13.675 1.00 90.06 174 GLU A O 1
ATOM 1288 N N . ARG A 1 175 ? 15.895 -4.114 -15.609 1.00 90.38 175 ARG A N 1
ATOM 1289 C CA . ARG A 1 175 ? 15.853 -2.673 -15.885 1.00 90.38 175 ARG A CA 1
ATOM 1290 C C . ARG A 1 175 ? 14.432 -2.203 -16.194 1.00 90.38 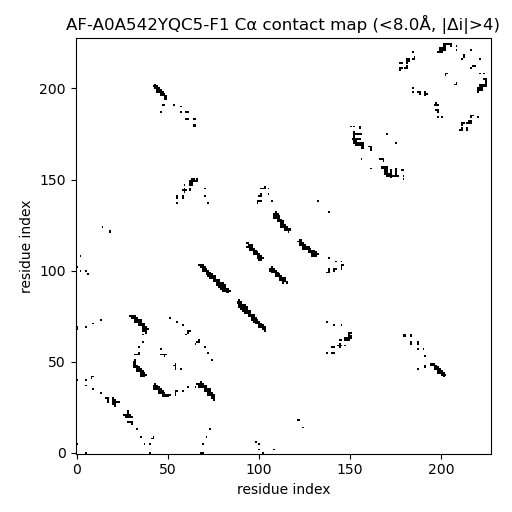175 ARG A C 1
ATOM 1292 O O . ARG A 1 175 ? 14.018 -1.151 -15.712 1.00 90.38 175 ARG A O 1
ATOM 1299 N N . GLY A 1 176 ? 13.663 -2.999 -16.937 1.00 92.75 176 GLY A N 1
ATOM 1300 C CA . GLY A 1 176 ? 12.240 -2.757 -17.160 1.00 92.75 176 GLY A CA 1
ATOM 1301 C C . GLY A 1 176 ? 11.454 -2.689 -15.848 1.00 92.75 176 GLY A C 1
ATOM 1302 O O . GLY A 1 176 ? 10.586 -1.831 -15.698 1.00 92.75 176 GLY A O 1
ATOM 1303 N N . ARG A 1 177 ? 11.806 -3.515 -14.852 1.00 94.50 177 ARG A N 1
ATOM 1304 C CA . ARG A 1 177 ? 11.158 -3.520 -13.535 1.00 94.50 177 ARG A CA 1
ATOM 1305 C C . ARG A 1 177 ? 11.400 -2.211 -12.793 1.00 94.50 177 ARG A C 1
ATOM 1307 O O . ARG A 1 177 ? 10.437 -1.642 -12.291 1.00 94.50 177 ARG A O 1
ATOM 1314 N N . HIS A 1 178 ? 12.629 -1.694 -12.779 1.00 93.88 178 HIS A N 1
ATOM 1315 C CA . HIS A 1 178 ? 12.912 -0.398 -12.152 1.00 93.88 178 HIS A CA 1
ATOM 1316 C C . HIS A 1 178 ? 12.153 0.756 -12.826 1.00 93.88 178 HIS A C 1
ATOM 1318 O O . HIS A 1 178 ? 11.637 1.641 -12.144 1.00 93.88 178 HIS A O 1
ATOM 1324 N N . VAL A 1 179 ? 12.032 0.733 -14.159 1.00 93.88 179 VAL A N 1
ATOM 1325 C CA . VAL A 1 179 ? 11.252 1.735 -14.906 1.00 93.88 179 VAL A CA 1
ATOM 1326 C C . VAL A 1 179 ? 9.766 1.659 -14.554 1.00 93.88 179 VAL A C 1
ATOM 1328 O O . VAL A 1 179 ? 9.139 2.702 -14.347 1.00 93.88 179 VAL A O 1
ATOM 1331 N N . LEU A 1 180 ? 9.200 0.451 -14.460 1.00 94.88 180 LEU A N 1
ATOM 1332 C CA . LEU A 1 180 ? 7.809 0.251 -14.046 1.00 94.88 180 LEU A CA 1
ATOM 1333 C C . LEU A 1 180 ? 7.578 0.722 -12.613 1.00 94.88 180 LEU A C 1
ATOM 1335 O O . LEU A 1 180 ? 6.638 1.481 -12.381 1.00 94.88 180 LEU A O 1
ATOM 1339 N N . ASP A 1 181 ? 8.436 0.324 -11.675 1.00 95.00 181 ASP A N 1
ATOM 1340 C CA . ASP A 1 181 ? 8.308 0.691 -10.266 1.00 95.00 181 ASP A CA 1
ATOM 1341 C C . ASP A 1 181 ? 8.396 2.226 -10.090 1.00 95.00 181 ASP A C 1
ATOM 1343 O O . ASP A 1 181 ? 7.514 2.821 -9.466 1.00 95.00 181 ASP A O 1
ATOM 1347 N N . SER A 1 182 ? 9.368 2.887 -10.739 1.00 93.69 182 SER A N 1
ATOM 1348 C CA . SER A 1 182 ? 9.496 4.356 -10.788 1.00 93.69 182 SER A CA 1
ATOM 1349 C C . SER A 1 182 ? 8.258 5.039 -11.376 1.00 93.69 182 SER A C 1
ATOM 1351 O O . SER A 1 182 ? 7.633 5.886 -10.732 1.00 93.69 182 SER A O 1
ATOM 1353 N N . SER A 1 183 ? 7.845 4.632 -12.578 1.00 94.06 183 SER A N 1
ATOM 1354 C CA . SER A 1 183 ? 6.712 5.253 -13.278 1.00 94.06 183 SER A CA 1
ATOM 1355 C C . SER A 1 183 ? 5.405 5.077 -12.508 1.00 94.06 183 SER A C 1
ATOM 1357 O O . SER A 1 183 ? 4.573 5.983 -12.467 1.00 94.06 183 SER A O 1
ATOM 1359 N N . THR A 1 184 ? 5.234 3.921 -11.866 1.00 96.00 184 THR A N 1
ATOM 1360 C CA . THR A 1 184 ? 4.059 3.619 -11.050 1.00 96.00 184 THR A CA 1
ATOM 1361 C C . THR A 1 184 ? 4.032 4.482 -9.795 1.00 96.00 184 THR A C 1
ATOM 1363 O O . THR A 1 184 ? 2.999 5.087 -9.517 1.00 96.00 184 THR A O 1
ATOM 1366 N N . ALA A 1 185 ? 5.148 4.610 -9.070 1.00 94.31 185 ALA A N 1
ATOM 1367 C CA . ALA A 1 185 ? 5.231 5.479 -7.894 1.00 94.31 185 ALA A CA 1
ATOM 1368 C C . ALA A 1 185 ? 4.924 6.945 -8.243 1.00 94.31 185 ALA A C 1
ATOM 1370 O O . ALA A 1 185 ? 4.126 7.592 -7.564 1.00 94.31 185 ALA A O 1
ATOM 1371 N N . THR A 1 186 ? 5.468 7.443 -9.355 1.00 93.81 186 THR A N 1
ATOM 1372 C CA . THR A 1 186 ? 5.195 8.799 -9.854 1.00 93.81 186 THR A CA 1
ATOM 1373 C C . THR A 1 186 ? 3.722 8.990 -10.221 1.00 93.81 186 THR A C 1
ATOM 1375 O O . THR A 1 186 ? 3.116 10.002 -9.864 1.00 93.81 186 THR A O 1
ATOM 1378 N N . ALA A 1 187 ? 3.108 8.008 -10.888 1.00 95.50 187 ALA A N 1
ATOM 1379 C CA . ALA A 1 187 ? 1.685 8.051 -11.215 1.00 95.50 187 ALA A CA 1
ATOM 1380 C C . ALA A 1 187 ? 0.801 8.045 -9.955 1.00 95.50 187 ALA A C 1
ATOM 1382 O O . ALA A 1 187 ? -0.186 8.778 -9.890 1.00 95.50 187 ALA A O 1
ATOM 1383 N N . LEU A 1 188 ? 1.164 7.253 -8.942 1.00 96.44 188 LEU A N 1
ATOM 1384 C CA . LEU A 1 188 ? 0.480 7.231 -7.648 1.00 96.44 188 LEU A CA 1
ATOM 1385 C C . LEU A 1 188 ? 0.588 8.585 -6.942 1.00 96.44 188 LEU A C 1
ATOM 1387 O O . LEU A 1 188 ? -0.427 9.103 -6.482 1.00 96.44 188 LEU A O 1
ATOM 1391 N N . LEU A 1 189 ? 1.778 9.197 -6.919 1.00 94.00 189 LEU A N 1
ATOM 1392 C CA . LEU A 1 189 ? 1.969 10.530 -6.346 1.00 94.00 189 LEU A CA 1
ATOM 1393 C C . LEU A 1 189 ? 1.063 11.555 -7.038 1.00 94.00 189 LEU A C 1
ATOM 1395 O O . LEU A 1 189 ? 0.383 12.326 -6.364 1.00 94.00 189 LEU A O 1
ATOM 1399 N N . GLY A 1 190 ? 0.990 11.523 -8.371 1.00 93.50 190 GLY A N 1
ATOM 1400 C CA . GLY A 1 190 ? 0.105 12.395 -9.145 1.00 93.50 190 GLY A CA 1
ATOM 1401 C C . GLY A 1 190 ? -1.372 12.279 -8.746 1.00 93.50 190 GLY A C 1
ATOM 1402 O O . GLY A 1 190 ? -2.076 13.287 -8.732 1.00 93.50 190 GLY A O 1
ATOM 1403 N N . LYS A 1 191 ? -1.834 11.082 -8.357 1.00 93.31 191 LYS A N 1
ATOM 1404 C CA . LYS A 1 191 ? -3.215 10.855 -7.897 1.00 93.31 191 LYS A CA 1
ATOM 1405 C C . LYS A 1 191 ? -3.505 11.451 -6.520 1.00 93.31 191 LYS A C 1
ATOM 1407 O O . LYS A 1 191 ? -4.628 11.885 -6.282 1.00 93.31 191 LYS A O 1
ATOM 1412 N N . VAL A 1 192 ? -2.530 11.446 -5.610 1.00 93.88 192 VAL A N 1
ATOM 1413 C CA . VAL A 1 192 ? -2.774 11.769 -4.191 1.00 93.88 192 VAL A CA 1
ATOM 1414 C C . VAL A 1 192 ? -2.250 13.140 -3.755 1.00 93.88 192 VAL A C 1
ATOM 1416 O O . VAL A 1 192 ? -2.756 13.708 -2.786 1.00 93.88 192 VAL A O 1
ATOM 1419 N N . LYS A 1 193 ? -1.300 13.726 -4.495 1.00 89.69 193 LYS A N 1
ATOM 1420 C CA . LYS A 1 193 ? -0.666 15.013 -4.158 1.00 89.69 193 LYS A CA 1
ATOM 1421 C C . LYS A 1 193 ? -1.666 16.169 -4.025 1.00 89.69 193 LYS A C 1
ATOM 1423 O O . LYS A 1 193 ? -1.475 17.049 -3.195 1.00 89.69 193 LYS A O 1
ATOM 1428 N N . GLY A 1 194 ? -2.744 16.163 -4.812 1.00 87.56 194 GLY A N 1
ATOM 1429 C CA . GLY A 1 194 ? -3.776 17.211 -4.788 1.00 87.56 194 GLY A CA 1
ATOM 1430 C C . GLY A 1 194 ? -4.777 17.118 -3.630 1.00 87.56 194 GLY A C 1
ATOM 1431 O O . GLY A 1 194 ? -5.641 17.979 -3.508 1.00 87.56 194 GLY A O 1
ATOM 1432 N N . VAL A 1 195 ? -4.697 16.075 -2.801 1.00 89.44 195 VAL A N 1
ATOM 1433 C CA . VAL A 1 195 ? -5.694 15.771 -1.761 1.00 89.44 195 VAL A CA 1
ATOM 1434 C C . VAL A 1 195 ? -5.042 15.449 -0.418 1.00 89.44 195 VAL A C 1
ATOM 1436 O O . VAL A 1 195 ? -5.582 14.660 0.346 1.00 89.44 195 VAL A O 1
ATOM 1439 N N . ALA A 1 196 ? -3.870 16.030 -0.142 1.00 86.00 196 ALA A N 1
ATOM 1440 C CA . ALA A 1 196 ? -3.094 15.788 1.079 1.00 86.00 196 ALA A CA 1
ATOM 1441 C C . ALA A 1 196 ? -2.768 14.300 1.334 1.00 86.00 196 ALA A C 1
ATOM 1443 O O . ALA A 1 196 ? -2.614 13.878 2.480 1.00 86.00 196 ALA A O 1
ATOM 1444 N N . GLY A 1 197 ? -2.691 13.493 0.273 1.00 89.69 197 GLY A N 1
ATOM 1445 C CA . GLY A 1 197 ? -2.202 12.125 0.359 1.00 89.69 197 GLY A CA 1
ATOM 1446 C C . GLY A 1 197 ? -0.716 12.027 0.032 1.00 89.69 197 GLY A C 1
ATOM 1447 O O . GLY A 1 197 ? -0.132 12.925 -0.579 1.00 89.69 197 GLY A O 1
ATOM 1448 N N . SER A 1 198 ? -0.123 10.904 0.417 1.00 92.25 198 SER A N 1
ATOM 1449 C CA . SER A 1 198 ? 1.307 10.640 0.292 1.00 92.25 198 SER A CA 1
ATOM 1450 C C . SER A 1 198 ? 1.554 9.265 -0.311 1.00 92.25 198 SER A C 1
ATOM 1452 O O . SER A 1 198 ? 0.758 8.337 -0.158 1.00 92.25 198 SER A O 1
ATOM 1454 N N . VAL A 1 199 ? 2.693 9.128 -0.982 1.00 94.81 199 VAL A N 1
ATOM 1455 C CA . VAL A 1 199 ? 3.209 7.849 -1.467 1.00 94.81 199 VAL A CA 1
ATOM 1456 C C . VAL A 1 199 ? 4.609 7.683 -0.910 1.00 94.81 199 VAL A C 1
ATOM 1458 O O . VAL A 1 199 ? 5.398 8.619 -0.946 1.00 94.81 199 VAL A O 1
ATOM 1461 N N . LEU A 1 200 ? 4.904 6.501 -0.391 1.00 94.06 200 LEU A N 1
ATOM 1462 C CA . LEU A 1 200 ? 6.227 6.118 0.076 1.00 94.06 200 LEU A CA 1
ATOM 1463 C C . LEU A 1 200 ? 6.613 4.817 -0.621 1.00 94.06 200 LEU A C 1
ATOM 1465 O O . LEU A 1 200 ? 5.789 3.913 -0.775 1.00 94.06 200 LEU A O 1
ATOM 1469 N N . PHE A 1 201 ? 7.862 4.720 -1.048 1.00 94.69 201 PHE A N 1
ATOM 1470 C CA . PHE A 1 201 ? 8.429 3.564 -1.720 1.00 94.69 201 PHE A CA 1
ATOM 1471 C C . PHE A 1 201 ? 9.678 3.109 -0.965 1.00 94.69 201 PHE A C 1
ATOM 1473 O O . PHE A 1 201 ? 10.594 3.895 -0.726 1.00 94.69 201 PHE A O 1
ATOM 1480 N N . LEU A 1 202 ? 9.715 1.833 -0.578 1.00 92.19 202 LEU A N 1
ATOM 1481 C CA . LEU A 1 202 ? 10.836 1.243 0.149 1.00 92.19 202 LEU A CA 1
ATOM 1482 C C . LEU A 1 202 ? 11.784 0.560 -0.830 1.00 92.19 202 LEU A C 1
ATOM 1484 O O . LEU A 1 202 ? 11.519 -0.547 -1.312 1.00 92.19 202 LEU A O 1
ATOM 1488 N N . ALA A 1 203 ? 12.928 1.197 -1.072 1.00 90.00 203 ALA A N 1
ATOM 1489 C CA . ALA A 1 203 ? 13.982 0.614 -1.886 1.00 90.00 203 ALA A CA 1
ATOM 1490 C C . ALA A 1 203 ? 14.555 -0.655 -1.244 1.00 90.00 203 ALA A C 1
ATOM 1492 O O . ALA A 1 203 ? 14.611 -0.816 -0.020 1.00 90.00 203 ALA A O 1
ATOM 1493 N N . GLY A 1 204 ? 14.967 -1.589 -2.100 1.00 87.56 204 GLY A N 1
ATOM 1494 C CA . GLY A 1 204 ? 15.443 -2.907 -1.676 1.00 87.56 204 GLY A CA 1
ATOM 1495 C C . GLY A 1 204 ? 16.874 -2.968 -1.193 1.00 87.56 204 GLY A C 1
ATOM 1496 O O . GLY A 1 204 ? 17.232 -3.869 -0.448 1.00 87.56 204 GLY A O 1
ATOM 1497 N N . SER A 1 205 ? 17.646 -1.982 -1.604 1.00 88.94 205 SER A N 1
ATOM 1498 C CA . SER A 1 205 ? 19.032 -1.761 -1.253 1.00 88.94 205 SER A CA 1
ATOM 1499 C C . SER A 1 205 ? 19.378 -0.325 -1.665 1.00 88.94 205 SER A C 1
ATOM 1501 O O . SER A 1 205 ? 18.618 0.293 -2.425 1.00 88.94 205 SER A O 1
ATOM 1503 N N . PRO A 1 206 ? 20.531 0.211 -1.239 1.00 89.38 206 PRO A N 1
ATOM 1504 C CA . PRO A 1 206 ? 21.021 1.491 -1.743 1.00 89.38 206 PRO A CA 1
ATOM 1505 C C . PRO A 1 206 ? 21.161 1.509 -3.273 1.00 89.38 206 PRO A C 1
ATOM 1507 O O . PRO A 1 206 ? 20.722 2.456 -3.916 1.00 89.38 206 PRO A O 1
ATOM 1510 N N . ALA A 1 207 ? 21.672 0.427 -3.874 1.00 90.44 207 ALA A N 1
ATOM 1511 C CA . ALA A 1 207 ? 21.789 0.307 -5.330 1.00 90.44 207 ALA A CA 1
ATOM 1512 C C . ALA A 1 207 ? 20.418 0.340 -6.025 1.00 90.44 207 ALA A C 1
ATOM 1514 O O . ALA A 1 207 ? 20.249 1.015 -7.040 1.00 90.44 207 ALA A O 1
ATOM 1515 N N . HIS A 1 208 ? 19.413 -0.332 -5.450 1.00 90.50 208 HIS A N 1
ATOM 1516 C CA . HIS A 1 208 ? 18.044 -0.259 -5.954 1.00 90.50 208 HIS A CA 1
ATOM 1517 C C . HIS A 1 208 ? 17.507 1.181 -5.878 1.00 90.50 208 HIS A C 1
ATOM 1519 O O . HIS A 1 208 ? 16.947 1.664 -6.858 1.00 90.50 208 HIS A O 1
ATOM 1525 N N . ALA A 1 209 ? 17.738 1.903 -4.775 1.00 91.06 209 ALA A N 1
ATOM 1526 C CA . ALA A 1 209 ? 17.337 3.308 -4.649 1.00 91.06 209 ALA A CA 1
ATOM 1527 C C . ALA A 1 209 ? 17.981 4.189 -5.734 1.00 91.06 209 ALA A C 1
ATOM 1529 O O . ALA A 1 209 ? 17.282 4.942 -6.410 1.00 91.06 209 ALA A O 1
ATOM 1530 N N . THR A 1 210 ? 19.293 4.051 -5.955 1.00 91.88 210 THR A N 1
ATOM 1531 C CA . THR A 1 210 ? 20.014 4.778 -7.011 1.00 91.88 210 THR A CA 1
ATOM 1532 C C . THR A 1 210 ? 19.441 4.482 -8.396 1.00 91.88 210 THR A C 1
ATOM 1534 O O . THR A 1 210 ? 19.237 5.405 -9.181 1.00 91.88 210 THR A O 1
ATOM 1537 N N . ASN A 1 211 ? 19.118 3.220 -8.687 1.00 91.69 211 ASN A N 1
ATOM 1538 C CA . ASN A 1 211 ? 18.513 2.837 -9.962 1.00 91.69 211 ASN A CA 1
ATOM 1539 C C . ASN A 1 211 ? 17.118 3.454 -10.149 1.00 91.69 211 ASN A C 1
ATOM 1541 O O . ASN A 1 211 ? 16.812 3.953 -11.230 1.00 91.69 211 ASN A O 1
ATOM 1545 N N . LEU A 1 212 ? 16.280 3.472 -9.108 1.00 92.19 212 LEU A N 1
ATOM 1546 C CA . LEU A 1 212 ? 14.951 4.094 -9.167 1.00 92.19 212 LEU A CA 1
ATOM 1547 C C . LEU A 1 212 ? 15.043 5.604 -9.421 1.00 92.19 212 LEU A C 1
ATOM 1549 O O . LEU A 1 212 ? 14.321 6.121 -10.276 1.00 92.19 212 LEU A O 1
ATOM 1553 N N . LEU A 1 213 ? 15.971 6.295 -8.749 1.00 92.38 213 LEU A N 1
ATOM 1554 C CA . LEU A 1 213 ? 16.264 7.711 -9.002 1.00 92.38 213 LEU A CA 1
ATOM 1555 C C . LEU A 1 213 ? 16.740 7.936 -10.443 1.00 92.38 213 LEU A C 1
ATOM 1557 O O . LEU A 1 213 ? 16.235 8.822 -11.131 1.00 92.38 213 LEU A O 1
ATOM 1561 N N . GLY A 1 214 ? 17.652 7.092 -10.936 1.00 89.31 214 GLY A N 1
ATOM 1562 C CA . GLY A 1 214 ? 18.135 7.125 -12.322 1.00 89.31 214 GLY A CA 1
ATOM 1563 C C . GLY A 1 214 ? 17.034 6.904 -13.368 1.00 89.31 214 GLY A C 1
ATOM 1564 O O . GLY A 1 214 ? 17.176 7.314 -14.519 1.00 89.31 214 GLY A O 1
ATOM 1565 N N . HIS A 1 215 ? 15.910 6.309 -12.964 1.00 89.06 215 HIS A N 1
ATOM 1566 C CA . HIS A 1 215 ? 14.712 6.120 -13.780 1.00 89.06 215 HIS A CA 1
ATOM 15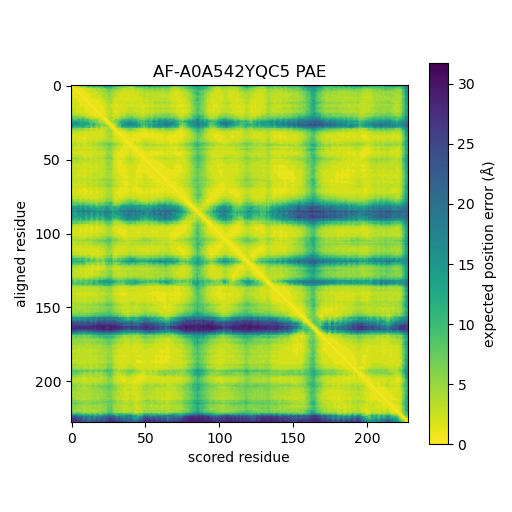67 C C . HIS A 1 215 ? 13.586 7.116 -13.464 1.00 89.06 215 HIS A C 1
ATOM 1569 O O . HIS A 1 215 ? 12.439 6.892 -13.856 1.00 89.06 215 HIS A O 1
ATOM 1575 N N . GLY A 1 216 ? 13.898 8.227 -12.793 1.00 87.44 216 GLY A N 1
ATOM 1576 C CA . GLY A 1 216 ? 12.997 9.368 -12.632 1.00 87.44 216 GLY A CA 1
ATOM 1577 C C . GLY A 1 216 ? 12.032 9.273 -11.454 1.00 87.44 216 GLY A C 1
ATOM 1578 O O . GLY A 1 216 ? 11.039 10.000 -11.444 1.00 87.44 216 GLY A O 1
ATOM 1579 N N . MET A 1 217 ? 12.292 8.400 -10.475 1.00 91.75 217 MET A N 1
ATOM 1580 C CA . MET A 1 217 ? 11.517 8.399 -9.237 1.00 91.75 217 MET A CA 1
ATOM 1581 C C . MET A 1 217 ? 11.841 9.678 -8.444 1.00 91.75 217 MET A C 1
ATOM 1583 O O . MET A 1 217 ? 13.021 9.948 -8.214 1.00 91.75 217 MET A O 1
ATOM 1587 N N . PRO A 1 218 ? 10.839 10.465 -8.010 1.00 91.31 218 PRO A N 1
ATOM 1588 C CA . PRO A 1 218 ? 11.077 11.605 -7.132 1.00 91.31 218 PRO A CA 1
ATOM 1589 C C . PRO A 1 218 ? 11.721 11.165 -5.813 1.00 91.31 218 PRO A C 1
ATOM 1591 O O . PRO A 1 218 ? 11.298 10.179 -5.204 1.00 91.31 218 PRO A O 1
ATOM 1594 N N . GLN A 1 219 ? 12.744 11.894 -5.366 1.00 90.12 219 GLN A N 1
ATOM 1595 C CA . GLN A 1 219 ? 13.521 11.533 -4.178 1.00 90.12 219 GLN A CA 1
ATOM 1596 C C . GLN A 1 219 ? 12.663 11.518 -2.911 1.00 90.12 219 GLN A C 1
ATOM 1598 O O . GLN A 1 219 ? 12.869 10.674 -2.045 1.00 90.12 219 GLN A O 1
ATOM 1603 N N . GLU A 1 220 ? 11.672 12.403 -2.821 1.00 89.25 220 GLU A N 1
ATOM 1604 C CA . GLU A 1 220 ? 10.743 12.487 -1.696 1.00 89.25 220 GLU A CA 1
ATOM 1605 C C . GLU A 1 220 ? 9.869 11.236 -1.520 1.00 89.25 220 GLU A C 1
ATOM 1607 O O . GLU A 1 220 ? 9.302 11.036 -0.448 1.00 89.25 220 GLU A O 1
ATOM 1612 N N . LEU A 1 221 ? 9.756 10.391 -2.553 1.00 90.81 221 LEU A N 1
ATOM 1613 C CA . LEU A 1 221 ? 9.028 9.126 -2.470 1.00 90.81 221 LEU A CA 1
ATOM 1614 C C . LEU A 1 221 ? 9.872 8.009 -1.866 1.00 90.81 221 LEU A C 1
ATOM 1616 O O . LEU A 1 221 ? 9.312 7.033 -1.371 1.00 90.81 221 LEU A O 1
ATOM 1620 N N . LEU A 1 222 ? 11.199 8.110 -1.930 1.00 88.69 222 LEU A N 1
ATOM 1621 C CA . LEU A 1 222 ? 12.087 7.044 -1.496 1.00 88.69 222 LEU A CA 1
ATOM 1622 C C . LEU A 1 222 ? 12.332 7.119 0.003 1.00 88.69 222 LEU A C 1
ATOM 1624 O O . LEU A 1 222 ? 12.925 8.064 0.518 1.00 88.69 222 LEU A O 1
ATOM 1628 N N . LEU A 1 223 ? 11.957 6.048 0.690 1.00 81.25 223 LEU A N 1
ATOM 1629 C CA . LEU A 1 223 ? 12.471 5.772 2.017 1.00 81.25 223 LEU A CA 1
ATOM 1630 C C . LEU A 1 223 ? 13.758 4.962 1.870 1.00 81.25 223 LEU A C 1
ATOM 1632 O O . LEU A 1 223 ? 13.782 3.904 1.230 1.00 81.25 223 LEU A O 1
ATOM 1636 N N . GLY A 1 224 ? 14.839 5.483 2.454 1.00 59.44 224 GLY A N 1
ATOM 1637 C CA . GLY A 1 224 ? 16.078 4.729 2.604 1.00 59.44 224 GLY A CA 1
ATOM 1638 C C . GLY A 1 224 ? 15.841 3.459 3.423 1.00 59.44 224 GLY A C 1
ATOM 1639 O O . GLY A 1 224 ? 14.868 3.360 4.174 1.00 59.44 224 GLY A O 1
ATOM 1640 N N . HIS A 1 225 ? 16.741 2.480 3.305 1.00 48.78 225 HIS A N 1
ATOM 1641 C CA . HIS A 1 225 ? 16.881 1.526 4.403 1.00 48.78 225 HIS A CA 1
ATOM 1642 C C . HIS A 1 225 ? 17.182 2.336 5.657 1.00 48.78 225 HIS 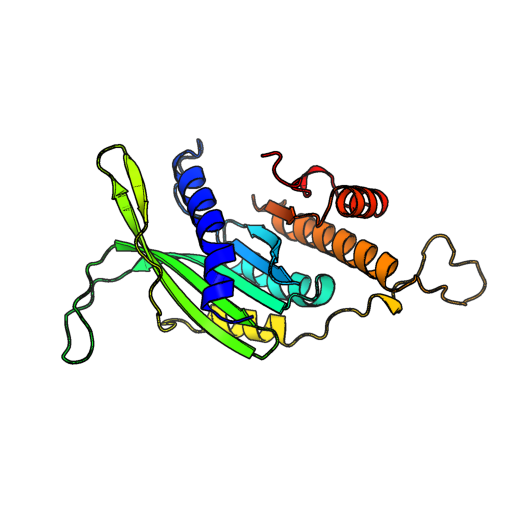A C 1
ATOM 1644 O O . HIS A 1 225 ? 18.059 3.200 5.613 1.00 48.78 225 HIS A O 1
ATOM 1650 N N . GLY A 1 226 ? 16.410 2.103 6.722 1.00 41.94 226 GLY A N 1
ATOM 1651 C CA . GLY A 1 226 ? 16.758 2.625 8.033 1.00 41.94 226 GLY A CA 1
ATOM 1652 C C . GLY A 1 226 ? 18.222 2.287 8.270 1.00 41.94 226 GLY A C 1
ATOM 1653 O O . GLY A 1 226 ? 18.600 1.120 8.195 1.00 41.94 226 GLY A O 1
ATOM 1654 N N . ALA A 1 227 ? 19.046 3.319 8.420 1.00 29.77 227 ALA A N 1
ATOM 1655 C CA . ALA A 1 227 ? 20.265 3.138 9.175 1.00 29.77 227 ALA A CA 1
ATOM 1656 C C . ALA A 1 227 ? 19.817 2.717 10.578 1.00 29.77 227 ALA A C 1
ATOM 1658 O O . ALA A 1 227 ? 18.826 3.263 11.076 1.00 29.77 227 ALA A O 1
ATOM 1659 N N . ASP A 1 228 ? 20.489 1.700 11.106 1.00 33.16 228 ASP A N 1
ATOM 1660 C CA . ASP A 1 228 ? 20.293 1.154 12.448 1.00 33.16 228 ASP A CA 1
ATOM 1661 C C . ASP A 1 228 ? 20.095 2.238 13.524 1.00 33.16 228 ASP A C 1
ATOM 1663 O O . ASP A 1 228 ? 20.786 3.286 13.460 1.00 33.16 228 ASP A O 1
#

Foldseek 3Di:
DDPVLVCVQVVVVQLVQLQVLCVDPVNRNFRFKKKFFAAPSHTFKIKGFNDPVLRLVLLLLCCALQVGQKMKIKGKDWDDFADDDPVHHTDHTAIWIKIWMAGLVGDIWIWIWGWDQDPVRGIDIHDTDTDDDPDCPSVVSNSVSSPDDYDQLQADFDPVPPDPPPDGDGDDSVLSSLLSSQVSQVVSCVSHVVRPMAMAGEAPAPVSLVSNVVNPRDPRRYDYDDDD

Solvent-accessible surface area (backbone atoms only — not comparable to full-atom values): 12371 Å² total; per-residue (Å²): 136,55,71,68,62,53,46,68,69,44,49,63,58,53,50,50,51,39,54,54,20,63,69,40,90,86,70,56,52,63,43,50,20,30,33,37,33,26,42,93,96,37,73,38,37,40,35,36,17,76,41,60,69,62,29,56,68,43,40,44,56,44,25,23,40,60,52,39,50,30,40,34,43,36,35,63,41,79,43,66,62,41,77,61,50,101,88,42,81,56,37,75,58,47,48,29,39,37,38,41,36,30,30,58,88,70,52,68,52,36,30,38,23,43,46,44,78,39,96,86,70,47,79,43,70,56,71,71,37,85,46,79,72,91,64,56,66,65,57,51,52,44,48,56,16,46,68,45,74,47,68,60,28,56,74,32,63,40,78,87,68,50,55,102,70,87,58,80,44,57,32,59,42,72,60,16,40,39,40,35,43,15,51,37,53,50,53,51,36,68,71,25,59,87,58,82,19,51,48,41,33,46,42,89,42,73,69,49,40,52,50,24,46,78,47,69,28,60,70,87,31,54,43,72,72,79,75,130

Organism: NCBI:txid82346

Radius of gyration: 19.43 Å; Cα contacts (8 Å, |Δi|>4): 429; chains: 1; bounding box: 45×39×69 Å